Protein AF-A0A3D4XSV7-F1 (afdb_monomer)

pLDDT: mean 83.85, std 13.24, range [45.22, 98.5]

Mean predicted aligned error: 8.42 Å

Nearest PDB structures (foldseek):
  1af0-assembly1_A  TM=5.761E-01  e=1.397E-03  Serratia marcescens
  1smp-assembly1_A  TM=5.590E-01  e=1.208E-03  Serratia marcescens
  1om8-assembly1_A  TM=5.170E-01  e=1.397E-03  Pseudomonas sp. 'TAC II 18'
  2ml1-assembly1_A  TM=6.599E-01  e=3.572E-02  Azotobacter vinelandii
  1o0t-assembly1_A  TM=5.065E-01  e=4.049E-03  Pseudomonas sp. 'TAC II 18'

Secondary structure (DSSP, 8-state):
-EE-S--EEEEEE--SS--EEEE--SS--EEEEES-SEEEETTPPTTEEEEEESSSEEEEEE-SS-EEEEESS-SEEEEEE-SS-EEEEE-S--SEEEEEE-S---EEE-TT--S-EEEEE--SS--EEEEE--SS-EEEE---TT-EEEEEEE-STT-EEEEE--TT--PEEEEEE-SS--EEEEEESS-EEE--SS--EEEEEES--EEEE-TTSSSS--SS--EEES-----SSS---EEEES--EE--B-SPPBTTB-EEETTEEE--TT--SHHHHHHHHHHHSTT-TTEEEEEEETTEEEEEE--SSSS--TT-EEEEETT--GGGEEEETTEEEE--

Foldseek 3Di:
DDDDDAADAEEDEPDDDEAEADEDALEAHEYEYEQHAEEEDARHAAEHEYEYYYAAEHEYEHHAHAYEYEYAEYQAYEYEYNYQEYEYHYAQYQYEYHYEYEAHYAEYHAQNYQHEYEAEYAHPDAYEYEYAHHQEEYEYHNDAQRYEYEYHHVADAEHEYYYDYDLVRAHEYEYEHEAHEYEYANAHHQYEYEAYAWQYEYEPHHFAYEYEYELQRQFFDALPTAHEYEDQDDDADPTGHKYFYPAADAAAACDPADFQAWGGDRQETDHDPVQDGPRRSLSNSLQRRAQDANHWHWYDDPQKIKIKGDRSDRGTGRRIHIYIYHRADRVQWHGPPRIITGHD

Structure (mmCIF, N/CA/C/O backbone):
data_AF-A0A3D4XSV7-F1
#
_entry.id   AF-A0A3D4XSV7-F1
#
loop_
_atom_site.group_PDB
_atom_site.id
_atom_site.type_symbol
_atom_site.label_atom_id
_atom_site.label_alt_id
_atom_site.label_comp_id
_atom_site.label_asym_id
_atom_site.label_entity_id
_atom_site.label_seq_id
_atom_site.pdbx_PDB_ins_code
_atom_site.Cartn_x
_atom_site.Cartn_y
_atom_site.Cartn_z
_atom_site.occupancy
_atom_site.B_iso_or_equiv
_atom_site.auth_seq_id
_atom_site.auth_comp_id
_atom_site.auth_asym_id
_atom_site.auth_atom_id
_atom_site.pdbx_PDB_model_num
ATOM 1 N N . THR A 1 1 ? -16.665 -3.627 43.118 1.00 53.06 1 THR A N 1
ATOM 2 C CA . THR A 1 1 ? -17.809 -3.765 42.193 1.00 53.06 1 THR A CA 1
ATOM 3 C C . THR A 1 1 ? -18.788 -2.636 42.407 1.00 53.06 1 THR A C 1
ATOM 5 O O . THR A 1 1 ? -19.397 -2.573 43.468 1.00 53.06 1 THR A O 1
ATOM 8 N N . PHE A 1 2 ? -18.934 -1.750 41.425 1.00 57.97 2 PHE A N 1
ATOM 9 C CA . PHE A 1 2 ? -19.938 -0.681 41.444 1.00 57.97 2 PHE A CA 1
ATOM 10 C C . PHE A 1 2 ? -21.128 -1.071 40.552 1.00 57.97 2 PHE A C 1
ATOM 12 O O . PHE A 1 2 ? -20.923 -1.560 39.442 1.00 57.97 2 PHE A O 1
ATOM 19 N N . ILE A 1 3 ? -22.358 -0.867 41.036 1.00 54.00 3 ILE A N 1
ATOM 20 C CA . ILE A 1 3 ? -23.594 -0.922 40.238 1.00 54.00 3 ILE A CA 1
ATOM 21 C C . ILE A 1 3 ? -24.115 0.510 40.197 1.00 54.00 3 ILE A C 1
ATOM 23 O O . ILE A 1 3 ? -24.455 1.069 41.239 1.00 54.00 3 ILE A O 1
ATOM 27 N N . THR A 1 4 ? -24.117 1.134 39.026 1.00 54.41 4 THR A N 1
ATOM 28 C CA . THR A 1 4 ? -24.517 2.538 38.887 1.00 54.41 4 THR A CA 1
ATOM 29 C C . THR A 1 4 ? -25.950 2.628 38.370 1.00 54.41 4 THR A C 1
ATOM 31 O O . THR A 1 4 ? -26.447 1.710 37.729 1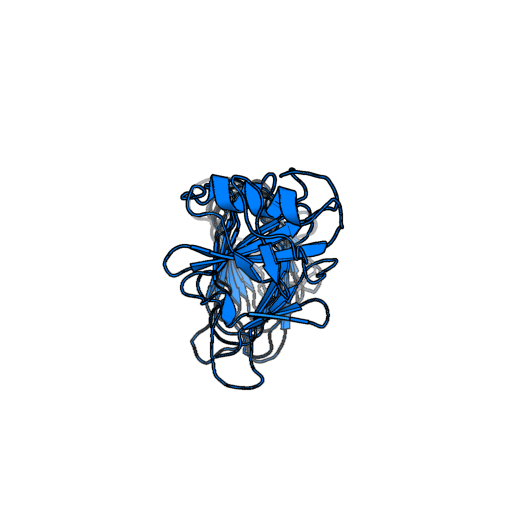.00 54.41 4 THR A O 1
ATOM 34 N N . THR A 1 5 ? -26.651 3.716 38.680 1.00 53.62 5 THR A N 1
ATOM 35 C CA . THR A 1 5 ? -27.916 4.095 38.031 1.00 53.62 5 THR A CA 1
ATOM 36 C C . THR A 1 5 ? -27.585 5.262 37.099 1.00 53.62 5 THR A C 1
ATOM 38 O O . THR A 1 5 ? -26.783 6.098 37.496 1.00 53.62 5 THR A O 1
ATOM 41 N N . ALA A 1 6 ? -28.079 5.241 35.853 1.00 58.25 6 ALA A N 1
ATOM 42 C CA . ALA A 1 6 ? -27.847 6.212 34.764 1.00 58.25 6 ALA A CA 1
ATOM 43 C C . ALA A 1 6 ? -26.643 7.178 34.928 1.00 58.25 6 ALA A C 1
ATOM 45 O O . ALA A 1 6 ? -26.711 8.177 35.643 1.00 58.25 6 ALA A O 1
ATOM 46 N N . LEU A 1 7 ? -25.547 6.919 34.211 1.00 61.62 7 LEU A N 1
ATOM 47 C CA . LEU A 1 7 ? -24.332 7.732 34.253 1.00 61.62 7 LEU A CA 1
ATOM 48 C C . LEU A 1 7 ? -24.423 8.869 33.230 1.00 61.62 7 LEU A C 1
ATOM 50 O O . LEU A 1 7 ? -24.018 8.706 32.084 1.00 61.62 7 LEU A O 1
ATOM 54 N N . ALA A 1 8 ? -24.949 10.024 33.628 1.00 67.69 8 ALA A N 1
ATOM 55 C CA . ALA A 1 8 ? -24.836 11.247 32.835 1.00 67.69 8 ALA A CA 1
ATOM 56 C C . ALA A 1 8 ? -23.630 12.067 33.322 1.00 67.69 8 ALA A C 1
ATOM 58 O O . ALA A 1 8 ? -23.686 12.684 34.383 1.00 67.69 8 ALA A O 1
ATOM 59 N N . SER A 1 9 ? -22.540 12.065 32.551 1.00 70.12 9 SER A N 1
ATOM 60 C CA . SER A 1 9 ? -21.297 12.810 32.819 1.00 70.12 9 SER A CA 1
ATOM 61 C C . SER A 1 9 ? -20.609 12.441 34.140 1.00 70.12 9 SER A C 1
ATOM 63 O O . SER A 1 9 ? -20.143 13.310 34.876 1.00 70.12 9 SER A O 1
ATOM 65 N N . VAL A 1 10 ? -20.549 11.146 34.456 1.00 79.00 10 VAL A N 1
ATOM 66 C CA . VAL A 1 10 ? -19.953 10.650 35.708 1.00 79.00 10 VAL A CA 1
ATOM 67 C C . VAL A 1 10 ? -18.511 10.206 35.491 1.00 79.00 10 VAL A C 1
ATOM 69 O O . VAL A 1 10 ? -18.223 9.510 34.522 1.00 79.00 10 VAL A O 1
ATOM 72 N N . THR A 1 11 ? -17.630 10.536 36.437 1.00 84.38 11 THR A N 1
ATOM 73 C CA . THR A 1 11 ? -16.278 9.971 36.523 1.00 84.38 11 THR A CA 1
ATOM 74 C C . THR A 1 11 ? -16.223 8.908 37.617 1.00 84.38 11 THR A C 1
ATOM 76 O O . THR A 1 11 ? -16.587 9.180 38.760 1.00 84.38 11 THR A O 1
ATOM 79 N N . VAL A 1 12 ? -15.742 7.713 37.282 1.00 86.56 12 VAL A N 1
ATOM 80 C CA . VAL A 1 12 ? -15.430 6.636 38.231 1.00 86.56 12 VAL A CA 1
ATOM 81 C C . VAL A 1 12 ? -13.920 6.448 38.242 1.00 86.56 12 VAL A C 1
ATOM 83 O O . VAL A 1 12 ? -13.330 6.237 37.187 1.00 86.56 12 VAL A O 1
ATOM 86 N N . ASN A 1 13 ? -13.306 6.532 39.420 1.00 88.00 13 ASN A N 1
ATOM 87 C CA . ASN A 1 13 ? -11.878 6.298 39.612 1.00 88.00 13 ASN A CA 1
ATOM 88 C C . ASN A 1 13 ? -11.693 5.011 40.429 1.00 88.00 13 ASN A C 1
ATOM 90 O O . ASN A 1 13 ? -12.212 4.947 41.546 1.00 88.00 13 ASN A O 1
ATOM 94 N N . GLY A 1 14 ? -11.026 4.000 39.863 1.00 86.38 14 GLY A N 1
ATOM 95 C CA . GLY A 1 14 ? -10.711 2.748 40.565 1.00 86.38 14 GLY A CA 1
ATOM 96 C C . GLY A 1 14 ? -9.565 2.909 41.567 1.00 86.38 14 GLY A C 1
ATOM 97 O O . GLY A 1 14 ? -9.617 2.399 42.684 1.00 86.38 14 GLY A O 1
ATOM 98 N N . GLY A 1 15 ? -8.602 3.777 41.253 1.00 87.06 15 GLY A N 1
ATOM 99 C CA . GLY A 1 15 ? -7.465 4.057 42.115 1.00 87.06 15 GLY A CA 1
ATOM 100 C C . GLY A 1 15 ? -6.382 2.995 41.961 1.00 87.06 15 GLY A C 1
ATOM 101 O O . GLY A 1 15 ? -5.809 2.850 40.888 1.00 87.06 15 GLY A O 1
ATOM 102 N N . THR A 1 16 ? -6.021 2.320 43.053 1.00 85.12 16 THR A N 1
ATOM 103 C CA . THR A 1 16 ? -5.020 1.246 43.031 1.00 85.12 16 THR A CA 1
ATOM 104 C C . THR A 1 16 ? -5.678 -0.108 43.246 1.00 85.12 16 THR A C 1
ATOM 106 O O . THR A 1 16 ? -6.576 -0.250 44.074 1.00 85.12 16 THR A O 1
ATOM 109 N N . GLY A 1 17 ? -5.141 -1.138 42.594 1.00 85.31 17 GLY A N 1
ATOM 110 C CA . GLY A 1 17 ? -5.609 -2.509 42.758 1.00 85.31 17 GLY A CA 1
ATOM 111 C C . GLY A 1 17 ? -6.254 -3.028 41.484 1.00 85.31 17 GLY A C 1
ATOM 112 O O . GLY A 1 17 ? -5.734 -2.803 40.401 1.00 85.31 17 GLY A O 1
ATOM 113 N N . THR A 1 18 ? -7.313 -3.818 41.633 1.00 87.19 18 THR A N 1
ATOM 114 C CA . THR A 1 18 ? -8.087 -4.340 40.506 1.00 87.19 18 THR A CA 1
ATOM 115 C C . THR A 1 18 ? -9.541 -3.963 40.707 1.00 87.19 18 THR A C 1
ATOM 117 O O . THR A 1 18 ? -10.206 -4.442 41.630 1.00 87.19 18 THR A O 1
ATOM 120 N N . ASP A 1 19 ? -10.033 -3.134 39.808 1.00 89.75 19 ASP A N 1
ATOM 121 C CA . ASP A 1 19 ? -11.337 -2.520 39.818 1.00 89.75 19 ASP A CA 1
ATOM 122 C C . ASP A 1 19 ? -12.208 -3.081 38.700 1.00 89.75 19 ASP A C 1
ATOM 124 O O . ASP A 1 19 ? -11.803 -3.324 37.561 1.00 89.75 19 ASP A O 1
ATOM 128 N N . THR A 1 20 ? -13.464 -3.343 39.051 1.00 87.19 20 THR A N 1
ATOM 129 C CA . THR A 1 20 ? -14.420 -3.980 38.148 1.00 87.19 20 THR A CA 1
ATOM 130 C C . THR A 1 20 ? -15.783 -3.311 38.221 1.00 87.19 20 THR A C 1
ATOM 132 O O . THR A 1 20 ? -16.377 -3.153 39.298 1.00 87.19 20 THR A O 1
ATOM 135 N N . ILE A 1 21 ? -16.311 -2.989 37.042 1.00 84.31 21 ILE A N 1
ATOM 136 C CA . ILE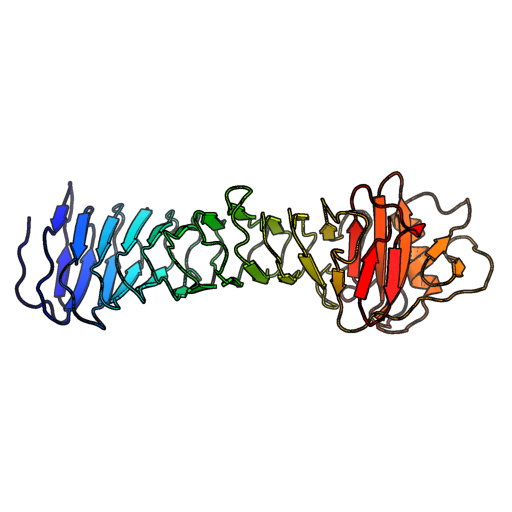 A 1 21 ? -17.666 -2.497 36.802 1.00 84.31 21 ILE A CA 1
ATOM 137 C C . ILE A 1 21 ? -18.424 -3.589 36.050 1.00 84.31 21 ILE A C 1
ATOM 139 O O . ILE A 1 21 ? -18.148 -3.870 34.887 1.00 84.31 21 ILE A O 1
ATOM 143 N N . ALA A 1 22 ? -19.366 -4.232 36.738 1.00 73.56 22 ALA A N 1
ATOM 144 C CA . ALA A 1 22 ? -19.998 -5.466 36.266 1.00 73.56 22 ALA A CA 1
ATOM 145 C C . ALA A 1 22 ? -21.223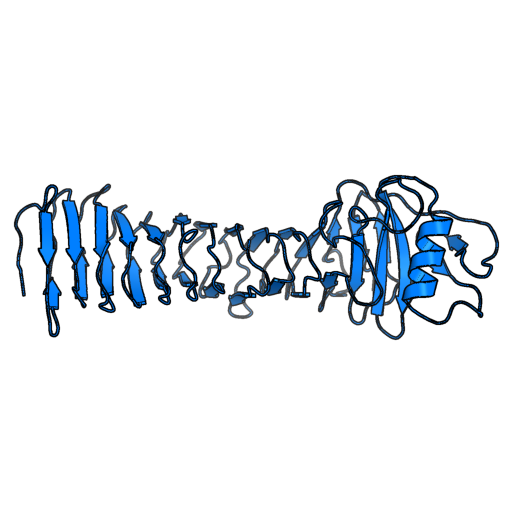 -5.249 35.359 1.00 73.56 22 ALA A C 1
ATOM 147 O O . ALA A 1 22 ? -21.599 -6.162 34.631 1.00 73.56 22 ALA A O 1
ATOM 148 N N . ALA A 1 23 ? -21.854 -4.073 35.396 1.00 66.31 23 ALA A N 1
ATOM 149 C CA . ALA A 1 23 ? -22.944 -3.727 34.488 1.00 66.31 23 ALA A CA 1
ATOM 150 C C . ALA A 1 23 ? -23.152 -2.211 34.438 1.00 66.31 23 ALA A C 1
ATOM 152 O O . ALA A 1 23 ? -23.361 -1.572 35.472 1.00 66.31 23 ALA A O 1
ATOM 153 N N . VAL A 1 24 ? -23.151 -1.650 33.232 1.00 63.81 24 VAL A N 1
ATOM 154 C CA . VAL A 1 24 ? -23.682 -0.309 32.970 1.00 63.81 24 VAL A CA 1
ATOM 155 C C . VAL A 1 24 ? -25.176 -0.438 32.618 1.00 63.81 24 VAL A C 1
ATOM 157 O O . VAL A 1 24 ? -25.509 -1.331 31.840 1.00 63.81 24 VAL A O 1
ATOM 160 N N . PRO A 1 25 ? -26.086 0.395 33.166 1.00 63.66 25 PRO A N 1
ATOM 161 C CA . PRO A 1 25 ? -27.534 0.276 32.955 1.00 63.66 25 PRO A CA 1
ATOM 162 C C . PRO A 1 25 ? -28.011 0.423 31.507 1.00 63.66 25 PRO A C 1
ATOM 164 O O . PRO A 1 25 ? -27.356 1.068 30.693 1.00 63.66 25 PRO A O 1
ATOM 167 N N . GLY A 1 26 ? -29.244 -0.057 31.286 1.00 62.72 26 GLY A N 1
ATOM 168 C CA . GLY A 1 26 ? -30.111 0.046 30.096 1.00 62.72 26 GLY A CA 1
ATOM 169 C C . GLY A 1 26 ? -30.404 1.442 29.527 1.00 62.72 26 GLY A C 1
ATOM 170 O O . GLY A 1 26 ? -31.388 1.612 28.811 1.00 62.72 26 GLY A O 1
ATOM 171 N N . THR A 1 27 ? -29.654 2.465 29.923 1.00 69.12 27 THR A N 1
ATOM 172 C CA . THR A 1 27 ? -29.903 3.874 29.604 1.00 69.12 27 THR A CA 1
ATOM 173 C C . THR A 1 27 ? -28.811 4.424 28.695 1.00 69.12 27 THR A C 1
ATOM 175 O O . THR A 1 27 ? -27.776 3.795 28.488 1.00 69.12 27 THR A O 1
ATOM 178 N N . LEU A 1 28 ? -29.028 5.617 28.140 1.00 71.44 28 LEU A N 1
ATOM 179 C CA . LEU A 1 28 ? -27.954 6.363 27.494 1.00 71.44 28 LEU A CA 1
ATOM 180 C C . LEU A 1 28 ? -26.957 6.810 28.570 1.00 71.44 28 LEU A C 1
ATOM 182 O O . LEU A 1 28 ? -27.368 7.427 29.554 1.00 71.44 28 LEU A O 1
ATOM 186 N N . ASN A 1 29 ? -25.678 6.482 28.404 1.00 76.38 29 ASN A N 1
ATOM 187 C CA . ASN A 1 29 ? -24.638 6.822 29.375 1.00 76.38 29 ASN A CA 1
ATOM 188 C C . ASN A 1 29 ? -23.527 7.651 28.729 1.00 76.38 29 ASN A C 1
ATOM 190 O O . ASN A 1 29 ? -23.117 7.370 27.609 1.00 76.38 29 ASN A O 1
ATOM 194 N N . THR A 1 30 ? -23.004 8.612 29.483 1.00 84.56 30 THR A N 1
ATOM 195 C CA . THR A 1 30 ? -21.761 9.334 29.204 1.00 84.56 30 THR A CA 1
ATOM 196 C C . THR A 1 30 ? -20.897 9.227 30.455 1.00 84.56 30 THR A C 1
ATOM 198 O O . THR A 1 30 ? -21.201 9.866 31.464 1.00 84.56 30 THR A O 1
ATOM 201 N N . ALA A 1 31 ? -19.853 8.401 30.431 1.00 85.44 31 ALA A N 1
ATOM 202 C CA . ALA A 1 31 ? -19.041 8.121 31.616 1.00 85.44 31 ALA A CA 1
ATOM 203 C C . ALA A 1 31 ? -17.542 8.161 31.320 1.00 85.44 31 ALA A C 1
ATOM 205 O O . ALA A 1 31 ? -17.111 7.766 30.241 1.00 85.44 31 ALA A O 1
ATOM 206 N N . THR A 1 32 ? -16.757 8.584 32.307 1.00 88.25 32 THR A N 1
ATOM 207 C CA . THR A 1 32 ? -15.295 8.511 32.306 1.00 88.25 32 THR A CA 1
ATOM 208 C C . THR A 1 32 ? -14.843 7.497 33.352 1.00 88.25 32 THR A C 1
ATOM 210 O O . THR A 1 32 ? -15.193 7.616 34.523 1.00 88.25 32 THR A O 1
ATOM 213 N N . PHE A 1 33 ? -14.049 6.515 32.947 1.00 87.69 33 PHE A N 1
ATOM 214 C CA . PHE A 1 33 ? -13.434 5.515 33.809 1.00 87.69 33 PHE A CA 1
ATOM 215 C C . PHE A 1 33 ? -11.935 5.804 33.896 1.00 87.69 33 PHE A C 1
ATOM 217 O O . PHE A 1 33 ? -11.232 5.790 32.886 1.00 87.69 33 PHE A O 1
ATOM 224 N N . GLN A 1 34 ? -11.460 6.131 35.091 1.00 89.81 34 GLN A N 1
ATOM 225 C CA . GLN A 1 34 ? -10.055 6.366 35.396 1.00 89.81 34 GLN A CA 1
ATOM 226 C C . GLN A 1 34 ? -9.512 5.181 36.182 1.00 89.81 34 GLN A C 1
ATOM 228 O O . GLN A 1 34 ? -10.074 4.859 37.225 1.00 89.81 34 GLN A O 1
ATOM 233 N N . ASP A 1 35 ? -8.446 4.556 35.683 1.00 87.69 35 ASP A N 1
ATOM 234 C CA . ASP A 1 35 ? -7.781 3.433 36.354 1.00 87.69 35 ASP A CA 1
ATOM 235 C C . ASP A 1 35 ? -8.766 2.318 36.755 1.00 87.69 35 ASP A C 1
ATOM 237 O O . ASP A 1 35 ? -8.937 2.008 37.925 1.00 87.69 35 ASP A O 1
ATOM 241 N N . VAL A 1 36 ? -9.498 1.783 35.767 1.00 86.50 36 VAL A N 1
ATOM 242 C CA . VAL A 1 36 ? -10.434 0.658 35.941 1.00 86.50 36 VAL A CA 1
ATOM 243 C C . VAL A 1 36 ? -10.054 -0.470 34.987 1.00 86.50 36 VAL A C 1
ATOM 245 O O . VAL A 1 36 ? -10.021 -0.267 33.773 1.00 86.50 36 VAL A O 1
ATOM 248 N N . GLU A 1 37 ? -9.817 -1.672 35.506 1.00 90.38 37 GLU A N 1
ATOM 249 C CA . GLU A 1 37 ? -9.287 -2.793 34.723 1.00 90.38 37 GLU A CA 1
ATOM 250 C C . GLU A 1 37 ? -10.364 -3.526 33.928 1.00 90.38 37 GLU A C 1
ATOM 252 O O . GLU A 1 37 ? -10.090 -4.042 32.848 1.00 90.38 37 GLU A O 1
ATOM 257 N N . THR A 1 38 ? -11.588 -3.631 34.451 1.00 87.25 38 THR A N 1
ATOM 258 C CA . THR A 1 38 ? -12.666 -4.388 33.793 1.00 87.25 38 THR A CA 1
ATOM 259 C C . THR A 1 38 ? -13.994 -3.639 33.813 1.00 87.25 38 THR A C 1
ATOM 261 O O . THR A 1 38 ? -14.520 -3.301 34.872 1.00 87.25 38 THR A O 1
ATOM 264 N N . ILE A 1 39 ? -14.581 -3.430 32.633 1.00 85.06 39 ILE A N 1
ATOM 265 C CA . ILE A 1 39 ? -15.849 -2.723 32.433 1.00 85.06 39 ILE A CA 1
ATOM 266 C C . ILE A 1 39 ? -16.782 -3.584 31.578 1.00 85.06 39 ILE A C 1
ATOM 268 O O . ILE A 1 39 ? -16.445 -3.982 30.467 1.00 85.06 39 ILE A O 1
ATOM 272 N N . THR A 1 40 ? -17.992 -3.837 32.065 1.00 83.88 40 THR A N 1
ATOM 273 C CA . THR A 1 40 ? -19.059 -4.497 31.302 1.00 83.88 40 THR A CA 1
ATOM 274 C C . THR A 1 40 ? -20.192 -3.507 31.043 1.00 83.88 40 THR A C 1
ATOM 276 O O . THR A 1 40 ? -21.018 -3.229 31.910 1.00 83.88 40 THR A O 1
ATOM 279 N N . ALA A 1 41 ? -20.238 -2.973 29.827 1.00 75.94 41 ALA A N 1
ATOM 280 C CA . ALA A 1 41 ? -21.217 -2.012 29.328 1.00 75.94 41 ALA A CA 1
ATOM 281 C C . ALA A 1 41 ? -22.285 -2.665 28.421 1.00 75.94 41 ALA A C 1
ATOM 283 O O . ALA A 1 41 ? -22.750 -2.084 27.438 1.00 75.94 41 ALA A O 1
ATOM 284 N N . SER A 1 42 ? -22.673 -3.905 28.733 1.00 67.19 42 SER A N 1
ATOM 285 C CA . SER A 1 42 ? -23.523 -4.746 27.879 1.00 67.19 42 SER A CA 1
ATOM 286 C C . SER A 1 42 ? -24.967 -4.252 27.692 1.00 67.19 42 SER A C 1
ATOM 288 O O . SER A 1 42 ? -25.615 -4.697 26.747 1.00 67.19 42 SER A O 1
ATOM 290 N N . ALA A 1 43 ? -25.468 -3.326 28.523 1.00 61.75 43 ALA A N 1
ATOM 291 C CA . ALA A 1 43 ? -26.847 -2.825 28.441 1.00 61.75 43 ALA A CA 1
ATOM 292 C C . ALA A 1 43 ? -27.002 -1.400 27.863 1.00 61.75 43 ALA A C 1
ATOM 294 O O . ALA A 1 43 ? -28.112 -0.883 27.863 1.00 61.75 43 ALA A O 1
ATOM 295 N N . GLY A 1 44 ? -25.950 -0.743 27.361 1.00 64.50 44 GLY A N 1
ATOM 296 C CA . GLY A 1 44 ? -26.079 0.632 26.853 1.00 64.50 44 GLY A CA 1
ATOM 297 C C . GLY A 1 44 ? -27.069 0.787 25.684 1.00 64.50 44 GLY A C 1
ATOM 298 O O . GLY A 1 44 ? -27.284 -0.131 24.889 1.00 64.50 44 GLY A O 1
ATOM 299 N N . LEU A 1 45 ? -27.677 1.973 25.566 1.00 73.31 45 LEU A N 1
ATOM 300 C CA . LEU A 1 45 ? -28.452 2.373 24.382 1.00 73.31 45 LEU A CA 1
ATOM 301 C C . LEU A 1 45 ? -27.539 2.956 23.296 1.00 73.31 45 LEU A C 1
ATOM 303 O O . LEU A 1 45 ? -26.423 3.406 23.584 1.00 73.31 45 LEU A O 1
ATOM 307 N N . THR A 1 46 ? -28.056 3.014 22.065 1.00 78.88 46 THR A N 1
ATOM 308 C CA . THR A 1 46 ? -27.418 3.715 20.946 1.00 78.88 46 THR A CA 1
ATOM 309 C C . THR A 1 46 ? -26.996 5.131 21.348 1.00 78.88 46 THR A C 1
ATOM 311 O O . THR A 1 46 ? -27.827 5.912 21.809 1.00 78.88 46 THR A O 1
ATOM 314 N N . GLY A 1 47 ? -25.717 5.458 21.149 1.00 77.56 47 GLY A N 1
ATOM 315 C CA . GLY A 1 47 ? -25.130 6.765 21.457 1.00 77.56 47 GLY A CA 1
ATOM 316 C C . GLY A 1 47 ? -24.435 6.860 22.816 1.00 77.56 47 GLY A C 1
ATOM 317 O O . GLY A 1 47 ? -23.973 7.944 23.164 1.00 77.56 47 GLY A O 1
ATOM 318 N N . SER A 1 48 ? -24.351 5.769 23.590 1.00 82.44 48 SER A N 1
ATOM 319 C CA . SER A 1 48 ? -23.598 5.793 24.854 1.00 82.44 48 SER A CA 1
ATOM 320 C C . SER A 1 48 ? -22.109 6.032 24.587 1.00 82.44 48 SER A C 1
ATOM 322 O O . SER A 1 48 ? -21.555 5.478 23.637 1.00 82.44 48 SER A O 1
ATOM 324 N N . VAL A 1 49 ? -21.470 6.847 25.426 1.00 84.75 49 VAL A N 1
ATOM 325 C CA . VAL A 1 49 ? -20.063 7.246 25.318 1.00 8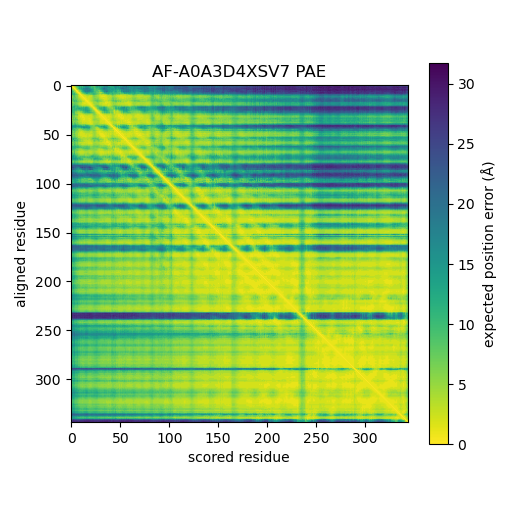4.75 49 VAL A CA 1
ATOM 326 C C . VAL A 1 49 ? -19.315 6.858 26.591 1.00 84.75 49 VAL A C 1
ATOM 328 O O . VAL A 1 49 ? -19.662 7.296 27.690 1.00 84.75 49 VAL A O 1
ATOM 331 N N . TYR A 1 50 ? -18.253 6.074 26.441 1.00 85.44 50 TYR A N 1
ATOM 332 C CA . TYR A 1 50 ? -17.363 5.687 27.533 1.00 85.44 50 TYR A CA 1
ATOM 333 C C . TYR A 1 50 ? -15.956 6.198 27.261 1.00 85.44 50 TYR A C 1
ATOM 335 O O . TYR A 1 50 ? -15.357 5.849 26.249 1.00 85.44 50 TYR A O 1
ATOM 343 N N . THR A 1 51 ? -15.419 6.995 28.174 1.00 86.31 51 THR A N 1
ATOM 344 C CA . THR A 1 51 ? -14.055 7.516 28.108 1.00 86.31 51 THR A CA 1
ATOM 345 C C . THR A 1 51 ? -13.178 6.748 29.088 1.00 86.31 51 THR A C 1
ATOM 347 O O . THR A 1 51 ? -13.533 6.633 30.254 1.00 86.31 51 THR A O 1
ATOM 350 N N . LEU A 1 52 ? -12.035 6.234 28.649 1.00 85.94 52 LEU A N 1
ATOM 351 C CA . LEU A 1 52 ? -11.047 5.544 29.475 1.00 85.94 52 LEU A CA 1
ATOM 352 C C . LEU A 1 52 ? -9.842 6.461 29.686 1.00 85.94 52 LEU A C 1
ATOM 354 O O . LEU A 1 52 ? -9.370 7.105 28.750 1.00 85.94 52 LEU A O 1
ATOM 358 N N . THR A 1 53 ? -9.351 6.538 30.916 1.00 85.81 53 THR A N 1
ATOM 359 C CA . THR A 1 53 ? -8.196 7.354 31.310 1.00 85.81 53 THR A CA 1
ATOM 360 C C . THR A 1 53 ? -7.380 6.624 32.377 1.00 85.81 53 THR A C 1
ATOM 362 O O . THR A 1 53 ? -7.864 5.674 32.990 1.00 85.81 53 THR A O 1
ATOM 365 N N . GLY A 1 54 ? -6.166 7.098 32.639 1.00 84.50 54 GLY A N 1
ATOM 366 C CA . GLY A 1 54 ? -5.289 6.538 33.671 1.00 84.50 54 GLY A CA 1
ATOM 367 C C . GLY A 1 54 ? -4.226 5.617 33.085 1.00 84.50 54 GLY A C 1
ATOM 368 O O . GLY A 1 54 ? -4.098 5.522 31.872 1.00 84.50 54 GLY A O 1
ATOM 369 N N . ALA A 1 55 ? -3.435 4.979 33.939 1.00 82.56 55 ALA A N 1
ATOM 370 C CA . ALA A 1 55 ? -2.323 4.113 33.543 1.00 82.56 55 ALA A CA 1
ATOM 371 C C . ALA A 1 55 ? -2.711 2.627 33.478 1.00 82.56 55 ALA A C 1
ATOM 373 O O . ALA A 1 55 ? -1.942 1.809 32.978 1.00 82.56 55 ALA A O 1
ATOM 374 N N . SER A 1 56 ? -3.885 2.263 33.984 1.00 83.62 56 SER A N 1
ATOM 375 C CA . SER A 1 56 ? -4.299 0.863 34.102 1.00 83.62 56 SER A CA 1
ATOM 376 C C . SER A 1 56 ? -4.632 0.232 32.748 1.00 83.62 56 SER A C 1
ATOM 378 O O . SER A 1 56 ? -5.094 0.913 31.829 1.00 83.62 56 SER A O 1
ATOM 380 N N . ALA A 1 57 ? -4.395 -1.074 32.605 1.00 81.69 57 ALA A N 1
ATOM 381 C CA . ALA A 1 57 ? -4.830 -1.834 31.436 1.00 81.69 57 ALA A CA 1
ATOM 382 C C . ALA A 1 57 ? -6.327 -2.134 31.564 1.00 81.69 57 ALA A C 1
ATOM 384 O O . ALA A 1 57 ? -6.746 -2.775 32.525 1.00 81.69 57 ALA A O 1
ATOM 385 N N . THR A 1 58 ? -7.132 -1.683 30.606 1.00 83.06 58 THR A N 1
ATOM 386 C CA . THR A 1 58 ? -8.592 -1.733 30.698 1.00 83.06 58 THR A CA 1
ATOM 387 C C . THR A 1 58 ? -9.176 -2.681 29.661 1.00 83.06 58 THR A C 1
ATOM 389 O O . THR A 1 58 ? -8.961 -2.529 28.462 1.00 83.06 58 THR A O 1
ATOM 392 N N . THR A 1 59 ? -9.992 -3.631 30.105 1.00 84.81 59 THR A N 1
ATOM 393 C CA . THR A 1 59 ? -10.880 -4.412 29.242 1.00 84.81 59 THR A CA 1
ATOM 394 C C . THR A 1 59 ? -12.292 -3.855 29.343 1.00 84.81 59 THR A C 1
ATOM 396 O O . THR A 1 59 ? -12.858 -3.795 30.435 1.00 84.81 59 THR A O 1
ATOM 399 N N . ILE A 1 60 ? -12.885 -3.477 28.213 1.00 83.38 60 ILE A N 1
ATOM 400 C CA . ILE A 1 60 ? -14.280 -3.048 28.125 1.00 83.38 60 ILE A CA 1
ATOM 401 C C . ILE A 1 60 ? -15.060 -3.959 27.180 1.00 83.38 60 ILE A C 1
ATOM 403 O O . ILE A 1 60 ? -14.727 -4.112 26.007 1.00 83.38 60 ILE A O 1
ATOM 407 N N . SER A 1 61 ? -16.133 -4.555 27.689 1.00 82.25 61 SER A N 1
ATOM 408 C CA . SER A 1 61 ? -17.136 -5.225 26.870 1.00 82.25 61 SER A CA 1
ATOM 409 C C . SER A 1 61 ? -18.304 -4.276 26.639 1.00 82.25 61 SER A C 1
ATOM 411 O O . SER A 1 61 ? -18.874 -3.773 27.605 1.00 82.25 61 SER A O 1
ATOM 413 N N . VAL A 1 62 ? -18.673 -4.023 25.386 1.00 77.00 62 VAL A N 1
ATOM 414 C CA . VAL A 1 62 ? -19.836 -3.190 25.039 1.00 77.00 62 VAL A CA 1
ATOM 415 C C . VAL A 1 62 ? -20.966 -4.048 24.470 1.00 77.00 62 VAL A C 1
ATOM 417 O O . VAL A 1 62 ? -20.723 -5.084 23.851 1.00 77.00 62 VAL A O 1
ATOM 420 N N . GLY A 1 63 ? -22.208 -3.622 24.728 1.00 70.88 63 GLY A N 1
ATOM 421 C CA . GLY A 1 63 ? -23.443 -4.273 24.260 1.00 70.88 63 GLY A CA 1
ATOM 422 C C . GLY A 1 63 ? -23.611 -4.326 22.735 1.00 70.88 63 GLY A C 1
ATOM 423 O O . GLY A 1 63 ? -22.672 -4.061 22.000 1.00 70.88 63 GLY A O 1
ATOM 424 N N . THR A 1 64 ? -24.814 -4.673 22.261 1.00 67.75 64 THR A N 1
ATOM 425 C CA . THR A 1 64 ? -25.132 -4.915 20.832 1.00 67.75 64 THR A CA 1
ATOM 426 C C . THR A 1 64 ? -25.596 -3.675 20.054 1.00 67.75 64 THR A C 1
ATOM 428 O O . THR A 1 64 ? -25.736 -3.721 18.833 1.00 67.75 64 THR A O 1
ATOM 431 N N . THR A 1 65 ? -25.825 -2.555 20.736 1.00 71.25 65 THR A N 1
ATOM 432 C CA . THR A 1 65 ? -26.213 -1.265 20.143 1.00 71.25 65 THR A CA 1
ATOM 433 C C . THR A 1 65 ? -24.990 -0.380 19.885 1.00 71.25 65 THR A C 1
ATOM 435 O O . THR A 1 65 ? -23.932 -0.5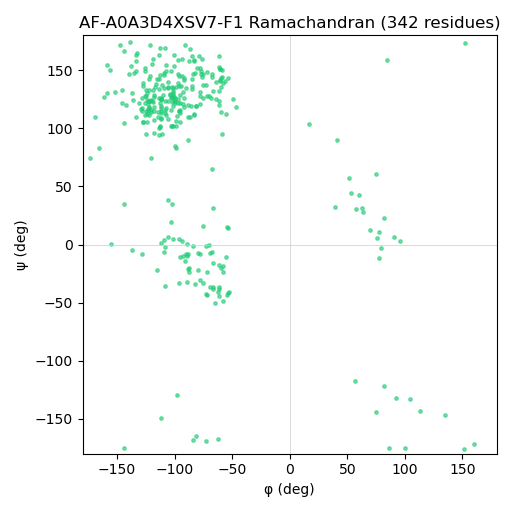69 20.486 1.00 71.25 65 THR A O 1
ATOM 438 N N . ALA A 1 66 ? -25.127 0.610 18.997 1.00 74.12 66 ALA A N 1
ATOM 439 C CA . ALA A 1 66 ? -24.036 1.513 18.634 1.00 74.12 66 ALA A CA 1
ATOM 440 C C . ALA A 1 66 ? -23.525 2.327 19.839 1.00 74.12 66 ALA A C 1
ATOM 442 O O . ALA A 1 66 ? -24.278 3.088 20.447 1.00 74.12 66 ALA A O 1
ATOM 443 N N . GLN A 1 67 ? -22.245 2.192 20.184 1.00 78.12 67 GLN A N 1
ATOM 444 C CA . GLN A 1 67 ? -21.637 2.823 21.363 1.00 78.12 67 GLN A CA 1
ATOM 445 C C . GLN A 1 67 ? -20.240 3.342 21.023 1.00 78.12 67 GLN A C 1
ATOM 447 O O . GLN A 1 67 ? -19.523 2.734 20.231 1.00 78.12 67 GLN A O 1
ATOM 452 N N . THR A 1 68 ? -19.835 4.447 21.639 1.00 80.06 68 THR A N 1
ATOM 453 C CA . THR A 1 68 ? -18.508 5.039 21.447 1.00 80.06 68 THR A CA 1
ATOM 454 C C . THR A 1 68 ? -17.634 4.725 22.650 1.00 80.06 68 THR A C 1
ATOM 456 O O . THR A 1 68 ? -18.010 5.003 23.789 1.00 80.06 68 THR A O 1
ATOM 459 N N . VAL A 1 69 ? -16.444 4.188 22.399 1.00 81.12 69 VAL A N 1
ATOM 460 C CA . VAL A 1 69 ? -15.395 4.037 23.410 1.00 81.12 69 VAL A CA 1
ATOM 461 C C . VAL A 1 69 ? -14.263 4.980 23.023 1.00 81.12 69 VAL A C 1
ATOM 463 O O . VAL A 1 69 ? -13.770 4.930 21.906 1.00 81.12 69 VAL A O 1
ATOM 466 N N . THR A 1 70 ? -13.859 5.864 23.926 1.00 81.06 70 THR A N 1
ATOM 467 C CA . THR A 1 70 ? -12.713 6.759 23.745 1.00 81.06 70 THR A CA 1
ATOM 468 C C . THR A 1 70 ? -11.642 6.380 24.756 1.00 81.06 70 THR A C 1
ATOM 470 O O . THR A 1 70 ? -11.870 6.563 25.942 1.00 81.06 70 THR A O 1
ATOM 473 N N . ASN A 1 71 ? -10.474 5.883 24.352 1.00 77.44 71 ASN A N 1
ATOM 474 C CA . ASN A 1 71 ? -9.354 5.719 25.289 1.00 77.44 71 ASN A CA 1
ATOM 475 C C . ASN A 1 71 ? -8.415 6.916 25.196 1.00 77.44 71 ASN A C 1
ATOM 477 O O . ASN A 1 71 ? -7.781 7.074 24.170 1.00 77.44 71 ASN A O 1
ATOM 481 N N . LEU A 1 72 ? -8.264 7.727 26.239 1.00 77.06 72 LEU A N 1
ATOM 482 C CA . LEU A 1 72 ? -7.352 8.871 26.220 1.00 77.06 72 LEU A CA 1
ATOM 483 C C . LEU A 1 72 ? -5.927 8.531 26.686 1.00 77.06 72 LEU A C 1
ATOM 485 O O . LEU A 1 72 ? -4.988 9.167 26.209 1.00 77.06 72 LEU A O 1
ATOM 489 N N . SER A 1 73 ? -5.753 7.581 27.616 1.00 74.12 73 SER A N 1
ATOM 490 C CA . SER A 1 73 ? -4.437 7.343 28.242 1.00 74.12 73 SER A CA 1
ATOM 491 C C . SER A 1 73 ? -4.153 5.951 28.833 1.00 74.12 73 SER A C 1
ATOM 493 O O . SER A 1 73 ? -3.035 5.753 29.298 1.00 74.12 73 SER A O 1
ATOM 495 N N . SER A 1 74 ? -5.073 4.976 28.771 1.00 68.94 74 SER A N 1
ATOM 496 C CA . SER A 1 74 ? -4.851 3.616 29.313 1.00 68.94 74 SER A CA 1
ATOM 497 C C . SER A 1 74 ? -3.659 2.899 28.657 1.00 68.94 74 SER A C 1
ATOM 499 O O . SER A 1 74 ? -3.454 3.013 27.446 1.00 68.94 74 SER A O 1
ATOM 501 N N . ALA A 1 75 ? -2.897 2.122 29.443 1.00 67.88 75 ALA A N 1
ATOM 502 C CA . ALA A 1 75 ? -1.675 1.441 28.993 1.00 67.88 75 ALA A CA 1
ATOM 503 C C . ALA A 1 75 ? -1.898 0.246 28.054 1.00 67.88 75 ALA A C 1
ATOM 505 O O . ALA A 1 75 ? -0.988 -0.136 27.330 1.00 67.88 75 ALA A O 1
ATOM 506 N N . THR A 1 76 ? -3.066 -0.390 28.065 1.00 72.12 76 THR A N 1
ATOM 507 C CA . THR A 1 76 ? -3.491 -1.406 27.084 1.00 72.12 76 THR A CA 1
ATOM 508 C C . THR A 1 76 ? -5.005 -1.455 27.140 1.00 72.12 76 THR A C 1
ATOM 510 O O . THR A 1 76 ? -5.565 -1.538 28.232 1.00 72.12 76 THR A O 1
ATOM 513 N N . THR A 1 77 ? -5.680 -1.377 25.996 1.00 71.81 77 THR A N 1
ATOM 514 C CA . THR A 1 77 ? -7.146 -1.395 25.962 1.00 71.81 77 THR A CA 1
ATOM 515 C C . THR A 1 77 ? -7.654 -2.539 25.107 1.00 71.81 77 THR A C 1
ATOM 517 O O . THR A 1 77 ? -7.449 -2.575 23.895 1.00 71.81 77 THR A O 1
ATOM 520 N N . THR A 1 78 ? -8.380 -3.450 25.743 1.00 75.69 78 THR A N 1
ATOM 521 C CA . THR A 1 78 ? -9.108 -4.510 25.051 1.00 75.69 78 THR A CA 1
ATOM 522 C C . THR A 1 78 ? -10.568 -4.101 24.941 1.00 75.69 78 THR A C 1
ATOM 524 O O . THR A 1 78 ? -11.224 -3.859 25.954 1.00 75.69 78 THR A O 1
ATOM 527 N N . VAL A 1 79 ? -11.089 -4.023 23.722 1.00 76.62 79 VAL A N 1
ATOM 528 C CA . VAL A 1 79 ? -12.502 -3.745 23.457 1.00 76.62 79 VAL A CA 1
ATOM 529 C C . VAL A 1 79 ? -13.135 -4.999 22.878 1.00 76.62 79 VAL A C 1
ATOM 531 O O . VAL A 1 79 ? -12.807 -5.413 21.768 1.00 76.62 79 VAL A O 1
ATOM 534 N N . THR A 1 80 ? -14.079 -5.583 23.605 1.00 75.31 80 THR A N 1
ATOM 535 C CA . THR A 1 80 ? -14.917 -6.667 23.088 1.00 75.31 80 THR A CA 1
ATOM 536 C C . THR A 1 80 ? -16.273 -6.081 22.731 1.00 75.31 80 THR A C 1
ATOM 538 O O . THR A 1 80 ? -17.091 -5.802 23.612 1.00 75.31 80 THR A O 1
ATOM 541 N N . ALA A 1 81 ? -16.508 -5.853 21.443 1.00 65.62 81 ALA A N 1
ATOM 542 C CA . ALA A 1 81 ? -17.741 -5.257 20.953 1.00 65.62 81 ALA A CA 1
ATOM 543 C C . ALA A 1 81 ? -18.689 -6.330 20.423 1.00 65.62 81 ALA A C 1
ATOM 545 O O . ALA A 1 81 ? -18.337 -7.061 19.509 1.00 65.62 81 ALA A O 1
ATOM 546 N N . ALA A 1 82 ? -19.912 -6.394 20.950 1.00 56.50 82 ALA A N 1
ATOM 547 C CA . ALA A 1 82 ? -20.983 -7.220 20.383 1.00 56.50 82 ALA A CA 1
ATOM 548 C C . ALA A 1 82 ? -21.887 -6.440 19.395 1.00 56.50 82 ALA A C 1
ATOM 550 O O . ALA A 1 82 ? -22.885 -6.986 18.925 1.00 56.50 82 ALA A O 1
ATOM 551 N N . ALA A 1 83 ? -21.584 -5.162 19.121 1.00 54.34 83 ALA A N 1
ATOM 552 C CA . ALA A 1 83 ? -22.450 -4.206 18.420 1.00 54.34 83 ALA A CA 1
ATOM 553 C C . ALA A 1 83 ? -22.143 -3.967 16.941 1.00 54.34 83 ALA A C 1
ATOM 555 O O . ALA A 1 83 ? -21.036 -4.191 16.463 1.00 54.34 83 ALA A O 1
ATOM 556 N N . THR A 1 84 ? -23.149 -3.381 16.279 1.00 50.34 84 THR A N 1
ATOM 557 C CA . THR A 1 84 ? -23.198 -3.002 14.861 1.00 50.34 84 THR A CA 1
ATOM 558 C C . THR A 1 84 ? -22.578 -1.646 14.495 1.00 50.34 84 THR A C 1
ATOM 560 O O . THR A 1 84 ? -22.615 -1.261 13.328 1.00 50.34 84 THR A O 1
ATOM 563 N N . THR A 1 85 ? -22.063 -0.867 15.455 1.00 52.47 85 THR A N 1
ATOM 564 C CA . THR A 1 85 ? -21.332 0.395 15.197 1.00 52.47 85 THR A CA 1
ATOM 565 C C . THR A 1 85 ? -20.591 0.810 16.475 1.00 52.47 85 THR A C 1
ATOM 567 O O . THR A 1 85 ? -21.101 1.602 17.271 1.00 52.47 85 THR A O 1
ATOM 570 N N . THR A 1 86 ? -19.407 0.252 16.734 1.00 56.75 86 THR A N 1
ATOM 571 C CA . THR A 1 86 ? -18.534 0.767 17.800 1.00 56.75 86 THR A CA 1
ATOM 572 C C . THR A 1 86 ? -17.520 1.725 17.197 1.00 56.75 86 THR A C 1
ATOM 574 O O . THR A 1 86 ? -16.700 1.293 16.396 1.00 56.75 86 THR A O 1
ATOM 577 N N . ILE A 1 87 ? -17.581 3.005 17.578 1.00 59.84 87 ILE A N 1
ATOM 578 C CA . ILE A 1 87 ? -16.535 3.986 17.261 1.00 59.84 87 ILE A CA 1
ATOM 579 C C . ILE A 1 87 ? -15.511 3.903 18.386 1.00 59.84 87 ILE A C 1
ATOM 581 O O . ILE A 1 87 ? -15.808 4.292 19.518 1.00 59.84 87 ILE A O 1
ATOM 585 N N . LEU A 1 88 ? -14.326 3.377 18.086 1.00 66.19 88 LEU A N 1
ATOM 586 C CA . LEU A 1 88 ? -13.196 3.451 19.005 1.00 66.19 88 LEU A CA 1
ATOM 587 C C . LEU A 1 88 ? -12.325 4.641 18.624 1.00 66.19 88 LEU A C 1
ATOM 589 O O . LEU A 1 88 ? -11.728 4.640 17.552 1.00 66.19 88 LEU A O 1
ATOM 593 N N . THR A 1 89 ? -12.239 5.634 19.498 1.00 66.69 89 THR A N 1
ATOM 594 C CA . THR A 1 89 ? -11.290 6.743 19.387 1.00 66.69 89 THR A CA 1
ATOM 595 C C . THR A 1 89 ? -10.146 6.513 20.362 1.00 66.69 89 THR A C 1
ATOM 597 O O . THR A 1 89 ? -10.342 6.504 21.576 1.00 66.69 89 THR A O 1
ATOM 600 N N . THR A 1 90 ? -8.932 6.322 19.859 1.00 63.31 90 THR A N 1
ATOM 601 C CA . THR A 1 90 ? -7.753 6.190 20.720 1.00 63.31 90 THR A CA 1
ATOM 602 C C . THR A 1 90 ? -6.973 7.504 20.734 1.00 63.31 90 THR A C 1
ATOM 604 O O . THR A 1 90 ? -6.506 7.980 19.700 1.00 63.31 90 THR A O 1
ATOM 607 N N . GLY A 1 91 ? -6.833 8.101 21.908 1.00 59.19 91 GLY A N 1
ATOM 608 C CA . GLY A 1 91 ? -5.915 9.187 22.223 1.00 59.19 91 GLY A CA 1
ATOM 609 C C . GLY A 1 91 ? -4.464 8.711 22.290 1.00 59.19 91 GLY A C 1
ATOM 610 O O . GLY A 1 91 ? -4.158 7.586 21.897 1.00 59.19 91 GLY A O 1
ATOM 611 N N . ALA A 1 92 ? -3.586 9.584 22.797 1.00 55.94 92 ALA A N 1
ATOM 612 C CA . ALA A 1 92 ? -2.120 9.456 22.851 1.00 55.94 92 ALA A CA 1
ATOM 613 C C . ALA A 1 92 ? -1.586 8.329 23.763 1.00 55.94 92 ALA A C 1
ATOM 615 O O . ALA A 1 92 ? -0.527 8.452 24.378 1.00 55.94 92 ALA A O 1
ATOM 616 N N . ALA A 1 93 ? -2.335 7.242 23.896 1.00 54.09 93 ALA A N 1
ATOM 617 C CA . ALA A 1 93 ? -1.936 6.064 24.629 1.00 54.09 93 ALA A CA 1
ATOM 618 C C . ALA A 1 93 ? -0.957 5.236 23.788 1.00 54.09 93 ALA A C 1
ATOM 620 O O . ALA A 1 93 ? -1.229 4.850 22.647 1.00 54.09 93 ALA A O 1
ATOM 621 N N . THR A 1 94 ? 0.174 4.929 24.414 1.00 53.47 94 THR A N 1
ATOM 622 C CA . THR A 1 94 ? 1.239 4.047 23.921 1.00 53.47 94 THR A CA 1
ATOM 623 C C . THR A 1 94 ? 0.851 2.567 23.956 1.00 53.47 94 THR A C 1
ATOM 625 O O . THR A 1 94 ? 1.647 1.709 23.586 1.00 53.47 94 THR A O 1
ATOM 628 N N . GLY A 1 95 ? -0.354 2.261 24.438 1.00 56.22 95 GLY A N 1
ATOM 629 C CA . GLY A 1 95 ? -0.821 0.908 24.663 1.00 56.22 95 GLY A CA 1
ATOM 630 C C . GLY A 1 95 ? -1.270 0.171 23.417 1.00 56.22 95 GLY A C 1
ATOM 631 O O . GLY A 1 95 ? -1.759 0.768 22.459 1.00 56.22 95 GLY A O 1
ATOM 632 N N . ASN A 1 96 ? -1.142 -1.152 23.467 1.00 63.31 96 ASN A N 1
ATOM 633 C CA . ASN A 1 96 ? -1.728 -2.033 22.473 1.00 63.31 96 ASN A CA 1
ATOM 634 C C . ASN A 1 96 ? -3.258 -1.985 22.576 1.00 63.31 96 ASN A C 1
ATOM 636 O O . ASN A 1 96 ? -3.827 -1.916 23.671 1.00 63.31 96 ASN A O 1
ATOM 640 N N . TYR A 1 97 ? -3.919 -2.071 21.428 1.00 65.00 97 TYR A N 1
ATOM 641 C CA . TYR A 1 97 ? -5.365 -2.205 21.336 1.00 65.00 97 TYR A CA 1
ATOM 642 C C . TYR A 1 97 ? -5.700 -3.596 20.837 1.00 65.00 97 TYR A C 1
ATOM 644 O O . TYR A 1 97 ? -5.160 -4.022 19.824 1.00 65.00 97 TYR A O 1
ATOM 652 N N . ALA A 1 98 ? -6.577 -4.301 21.540 1.00 66.06 98 ALA A N 1
ATOM 653 C CA . ALA A 1 98 ? -7.125 -5.570 21.081 1.00 66.06 98 ALA A CA 1
ATOM 654 C C . ALA A 1 98 ? -8.632 -5.406 20.914 1.00 66.06 98 ALA A C 1
ATOM 656 O O . ALA A 1 98 ? -9.366 -5.297 21.893 1.00 66.06 98 ALA A O 1
ATOM 657 N N . ILE A 1 99 ? -9.097 -5.346 19.673 1.00 70.44 99 ILE A N 1
ATOM 658 C CA . ILE A 1 99 ? -10.508 -5.148 19.360 1.00 70.44 99 ILE A CA 1
ATOM 659 C C . ILE A 1 99 ? -11.048 -6.464 18.839 1.00 70.44 99 ILE A C 1
ATOM 661 O O . ILE A 1 99 ? -10.664 -6.894 17.760 1.00 70.44 99 ILE A O 1
ATOM 665 N N . THR A 1 100 ? -11.926 -7.107 19.598 1.00 69.62 100 THR A N 1
ATOM 666 C CA . THR A 1 100 ? -12.689 -8.259 19.110 1.00 69.62 100 THR A CA 1
ATOM 667 C C . THR A 1 100 ? -14.100 -7.779 18.810 1.00 69.62 100 THR A C 1
ATOM 669 O O . THR A 1 100 ? -14.879 -7.528 19.731 1.00 69.62 100 THR A O 1
ATOM 672 N N . GLY A 1 101 ? -14.398 -7.564 17.531 1.00 60.66 101 GLY A N 1
ATOM 673 C CA . GLY A 1 101 ? -15.707 -7.105 17.071 1.00 60.66 101 GLY A CA 1
ATOM 674 C C . GLY A 1 101 ? -16.627 -8.270 16.729 1.00 60.66 101 GLY A C 1
ATOM 675 O O . GLY A 1 101 ? -16.168 -9.249 16.162 1.00 60.66 101 GLY A O 1
ATOM 676 N N . GLY A 1 102 ? -17.914 -8.163 17.053 1.00 58.25 102 GLY A N 1
ATOM 677 C CA . GLY A 1 102 ? -18.996 -8.949 16.459 1.00 58.25 102 GLY A CA 1
ATOM 678 C C . GLY A 1 102 ? -19.488 -8.345 15.134 1.00 58.25 102 GLY A C 1
ATOM 679 O O . GLY A 1 102 ? -18.883 -7.414 14.611 1.00 58.25 102 GLY A O 1
ATOM 680 N N . VAL A 1 103 ? -20.623 -8.853 14.642 1.00 49.41 103 VAL A N 1
ATOM 681 C CA . VAL A 1 103 ? -21.192 -8.778 13.271 1.00 49.41 103 VAL A CA 1
ATOM 682 C C . VAL A 1 103 ? -21.406 -7.403 12.582 1.00 49.41 103 VAL A C 1
ATOM 684 O O . VAL A 1 103 ? -22.165 -7.352 11.618 1.00 49.41 103 VAL A O 1
ATOM 687 N N . ALA A 1 104 ? -20.828 -6.285 13.046 1.00 60.25 104 ALA A N 1
ATOM 688 C CA . ALA A 1 104 ? -20.732 -5.041 12.257 1.00 60.25 104 ALA A CA 1
ATOM 689 C C . ALA A 1 104 ? -19.882 -3.951 12.947 1.00 60.25 104 ALA A C 1
ATOM 691 O O . ALA A 1 104 ? -20.396 -2.951 13.441 1.00 60.25 104 ALA A O 1
ATOM 692 N N . MET A 1 105 ? -18.556 -4.069 12.967 1.00 68.62 105 MET A N 1
ATOM 693 C CA . MET A 1 105 ? -17.726 -2.887 13.250 1.00 68.62 105 MET A CA 1
ATOM 694 C C . MET A 1 105 ? -17.633 -1.994 12.011 1.00 68.62 105 MET A C 1
ATOM 696 O O . MET A 1 105 ? -17.320 -2.479 10.932 1.00 68.62 105 MET A O 1
ATOM 700 N N . THR A 1 106 ? -17.874 -0.687 12.165 1.00 73.38 106 THR A N 1
ATOM 701 C CA . THR A 1 106 ? -17.888 0.258 11.033 1.00 73.38 106 THR A CA 1
ATOM 702 C C . THR A 1 106 ? -16.685 1.196 11.003 1.00 73.38 106 THR A C 1
ATOM 704 O O . THR A 1 106 ? -16.234 1.585 9.926 1.00 73.38 106 THR A O 1
ATOM 707 N N . THR A 1 107 ? -16.173 1.633 12.163 1.00 78.06 107 THR A N 1
ATOM 708 C CA . THR A 1 107 ? -15.106 2.646 12.221 1.00 78.06 107 THR A CA 1
ATOM 709 C C . THR A 1 107 ? -14.229 2.512 13.463 1.00 78.06 107 THR A C 1
ATOM 711 O O . THR A 1 107 ? -14.727 2.479 14.585 1.00 78.06 107 THR A O 1
ATOM 714 N N . ILE A 1 108 ? -12.914 2.521 13.267 1.00 81.62 108 ILE A N 1
ATOM 715 C CA . ILE A 1 108 ? -11.887 2.622 14.304 1.00 81.62 108 ILE A CA 1
ATOM 716 C C . ILE A 1 108 ? -11.025 3.843 13.975 1.00 81.62 108 ILE A C 1
ATOM 718 O O . ILE A 1 108 ? -10.408 3.911 12.915 1.00 81.62 108 ILE A O 1
ATOM 722 N N . THR A 1 109 ? -10.961 4.805 14.888 1.00 83.38 109 THR A N 1
ATOM 723 C CA . THR A 1 109 ? -10.129 6.004 14.764 1.00 83.38 109 THR A CA 1
ATOM 724 C C . THR A 1 109 ? -9.009 5.937 15.789 1.00 83.38 109 THR A C 1
ATOM 726 O O . THR A 1 109 ? -9.166 6.333 16.943 1.00 83.38 109 THR A O 1
ATOM 729 N N . ALA A 1 110 ? -7.858 5.442 15.360 1.00 80.44 110 ALA A N 1
ATOM 730 C CA . ALA A 1 110 ? -6.682 5.239 16.185 1.00 80.44 110 ALA A CA 1
ATOM 731 C C . ALA A 1 110 ? -5.574 6.293 15.991 1.00 80.44 110 ALA A C 1
ATOM 733 O O . ALA A 1 110 ? -4.430 6.060 16.366 1.00 80.44 110 ALA A O 1
ATOM 734 N N . THR A 1 111 ? -5.891 7.466 15.434 1.00 79.56 111 THR A N 1
ATOM 735 C CA . THR A 1 111 ? -4.908 8.481 14.999 1.00 79.56 111 THR A CA 1
ATOM 736 C C . THR A 1 111 ? -3.985 9.016 16.097 1.00 79.56 111 THR A C 1
ATOM 738 O O . THR A 1 111 ? -2.947 9.590 15.791 1.00 79.56 111 THR A O 1
ATOM 741 N N . GLY A 1 112 ? -4.358 8.873 17.372 1.00 74.19 112 GLY A N 1
ATOM 742 C CA . GLY A 1 112 ? -3.502 9.222 18.506 1.00 74.19 112 GLY A CA 1
ATOM 743 C C . GLY A 1 112 ? -2.633 8.072 19.025 1.00 74.19 112 GLY A C 1
ATOM 744 O O . GLY A 1 112 ? -1.714 8.328 19.795 1.00 74.19 112 GLY A O 1
ATOM 745 N N . SER A 1 113 ? -2.904 6.820 18.649 1.00 75.44 113 SER A N 1
ATOM 746 C CA . SER A 1 113 ? -2.192 5.661 19.196 1.00 75.44 113 SER A CA 1
ATOM 747 C C . SER A 1 113 ? -0.792 5.525 18.606 1.00 75.44 113 SER A C 1
ATOM 749 O O . SER A 1 113 ? -0.603 5.634 17.399 1.00 75.44 113 SER A O 1
ATOM 751 N N . SER A 1 114 ? 0.188 5.221 19.453 1.00 77.50 114 SER A N 1
ATOM 752 C CA . SER A 1 114 ? 1.528 4.790 19.029 1.00 77.50 114 SER A CA 1
ATOM 753 C C . SER A 1 114 ? 1.811 3.311 19.312 1.00 77.50 114 SER A C 1
ATOM 755 O O . SER A 1 114 ? 2.852 2.800 18.905 1.00 77.50 114 SER A O 1
ATOM 757 N N . GLY A 1 115 ? 0.902 2.620 20.004 1.00 78.31 115 GLY A N 1
ATOM 758 C CA . GLY A 1 115 ? 0.988 1.185 20.266 1.00 78.31 115 GLY A CA 1
ATOM 759 C C . GLY A 1 115 ? 0.392 0.351 19.132 1.00 78.31 115 GLY A C 1
ATOM 760 O O . GLY A 1 115 ? -0.287 0.868 18.248 1.00 78.31 115 GLY A O 1
ATOM 761 N N . THR A 1 116 ? 0.631 -0.962 19.146 1.00 82.94 116 THR A N 1
ATOM 762 C CA . THR A 1 116 ? 0.081 -1.860 18.118 1.00 82.94 116 THR A CA 1
ATOM 763 C C . THR A 1 116 ? -1.445 -1.952 18.211 1.00 82.94 116 THR A C 1
ATOM 765 O O . THR A 1 116 ? -1.995 -2.215 19.283 1.00 82.94 116 THR A O 1
ATOM 768 N N . LEU A 1 117 ? -2.126 -1.814 17.078 1.00 85.19 117 LEU A N 1
ATOM 769 C CA . LEU A 1 117 ? -3.564 -1.991 16.918 1.00 85.19 117 LEU A CA 1
ATOM 770 C C . LEU A 1 117 ? -3.869 -3.386 16.356 1.00 85.19 117 LEU A C 1
ATOM 772 O O . LEU A 1 117 ? -3.759 -3.630 15.158 1.00 85.19 117 LEU A O 1
ATOM 776 N N . ASN A 1 118 ? -4.296 -4.294 17.227 1.00 84.88 118 ASN A N 1
ATOM 777 C CA . ASN A 1 118 ? -4.756 -5.628 16.864 1.00 84.88 118 ASN A CA 1
ATOM 778 C C . ASN A 1 118 ? -6.283 -5.642 16.774 1.00 84.88 118 ASN A C 1
ATOM 780 O O . ASN A 1 118 ? -6.993 -5.361 17.742 1.00 84.88 118 ASN A O 1
ATOM 784 N N . ILE A 1 119 ? -6.797 -6.012 15.612 1.00 82.12 119 ILE A N 1
ATOM 785 C CA . ILE A 1 119 ? -8.220 -6.088 15.311 1.00 82.12 119 ILE A CA 1
ATOM 786 C C . ILE A 1 119 ? -8.524 -7.525 14.922 1.00 82.12 119 ILE A C 1
ATOM 788 O O . ILE A 1 119 ? -7.927 -8.084 14.012 1.00 82.12 119 ILE A O 1
ATOM 792 N N . THR A 1 120 ? -9.469 -8.133 15.617 1.00 80.19 120 THR A N 1
ATOM 793 C CA . THR A 1 120 ? -10.119 -9.372 15.216 1.00 80.19 120 THR A CA 1
ATOM 794 C C . THR A 1 120 ? -11.571 -9.034 14.923 1.00 80.19 120 THR A C 1
ATOM 796 O O . THR A 1 120 ? -12.377 -8.854 15.837 1.00 80.19 120 THR A O 1
ATOM 799 N N . SER A 1 121 ? -11.910 -8.893 13.648 1.00 70.94 121 SER A N 1
ATOM 800 C CA . SER A 1 121 ? -13.307 -8.845 13.228 1.00 70.94 121 SER A CA 1
ATOM 801 C C . SER A 1 121 ? -13.859 -10.266 13.295 1.00 70.94 121 SER A C 1
ATOM 803 O O . SER A 1 121 ? -13.256 -11.172 12.736 1.00 70.94 121 SER A O 1
ATOM 805 N N . ALA A 1 122 ? -14.959 -10.497 14.002 1.00 61.91 122 ALA A N 1
ATOM 806 C CA . ALA A 1 122 ? -15.730 -11.729 13.898 1.00 61.91 122 ALA A CA 1
ATOM 807 C C . ALA A 1 122 ? -16.947 -11.434 13.015 1.00 61.91 122 ALA A C 1
ATOM 809 O O . ALA A 1 122 ? -17.905 -10.809 13.473 1.00 61.91 122 ALA A O 1
ATOM 810 N N . ASP A 1 123 ? -16.891 -11.851 11.749 1.00 59.50 123 ASP A N 1
ATOM 811 C CA . ASP A 1 123 ? -17.988 -11.658 10.796 1.00 59.50 123 ASP A CA 1
ATOM 812 C C . ASP A 1 123 ? -18.738 -12.963 10.462 1.00 59.50 123 ASP A C 1
ATOM 814 O O . ASP A 1 123 ? -18.173 -14.060 10.461 1.00 59.50 123 ASP A O 1
ATOM 818 N N . ALA A 1 124 ? -20.032 -12.800 10.163 1.00 50.72 124 ALA A N 1
ATOM 819 C CA . ALA A 1 124 ? -20.893 -13.766 9.495 1.00 50.72 124 ALA A CA 1
ATOM 820 C C . ALA A 1 124 ? -21.399 -13.301 8.104 1.00 50.72 124 ALA A C 1
ATOM 822 O O . ALA A 1 124 ? -21.740 -14.195 7.336 1.00 50.72 124 ALA A O 1
ATOM 823 N N . THR A 1 125 ? -21.440 -11.998 7.754 1.00 58.72 125 THR A N 1
ATOM 824 C CA . THR A 1 125 ? -21.658 -11.468 6.383 1.00 58.72 125 THR A CA 1
ATOM 825 C C . THR A 1 125 ? -21.387 -9.939 6.221 1.00 58.72 125 THR A C 1
ATOM 827 O O . THR A 1 125 ? -22.259 -9.125 6.545 1.00 58.72 125 THR A O 1
ATOM 830 N N . GLY A 1 126 ? -20.319 -9.546 5.515 1.00 61.56 126 GLY A N 1
ATOM 831 C CA . GLY A 1 126 ? -20.304 -8.449 4.518 1.00 61.56 126 GLY A CA 1
ATOM 832 C C . GLY A 1 126 ? -20.340 -7.016 5.048 1.00 61.56 126 GLY A C 1
ATOM 833 O O . GLY A 1 126 ? -21.244 -6.241 4.719 1.00 61.56 126 GLY A O 1
ATOM 834 N N . ASN A 1 127 ? -19.339 -6.636 5.835 1.00 69.75 127 ASN A N 1
ATOM 835 C CA . ASN A 1 127 ? -19.224 -5.317 6.446 1.00 69.75 127 ASN A CA 1
ATOM 836 C C . ASN A 1 127 ? -18.134 -4.436 5.818 1.00 69.75 127 ASN A C 1
ATOM 838 O O . ASN A 1 127 ? -17.136 -4.909 5.278 1.00 69.75 127 ASN A O 1
ATOM 842 N N . ALA A 1 128 ? -18.327 -3.119 5.936 1.00 79.12 128 ALA A N 1
ATOM 843 C CA . ALA A 1 128 ? -17.291 -2.130 5.675 1.00 79.12 128 ALA A CA 1
ATOM 844 C C . ALA A 1 128 ? -16.720 -1.626 7.007 1.00 79.12 128 ALA A C 1
ATOM 846 O O . ALA A 1 128 ? -17.471 -1.085 7.820 1.00 79.12 128 ALA A O 1
ATOM 847 N N . LEU A 1 129 ? -15.410 -1.766 7.209 1.00 82.06 129 LEU A N 1
ATOM 848 C CA . LEU A 1 129 ? -14.701 -1.259 8.385 1.00 82.06 129 LEU A CA 1
ATOM 849 C C . LEU A 1 129 ? -13.665 -0.223 7.951 1.00 82.06 129 LEU A C 1
ATOM 851 O O . LEU A 1 129 ? -12.731 -0.543 7.226 1.00 82.06 129 LEU A O 1
ATOM 855 N N . ALA A 1 130 ? -13.807 1.014 8.419 1.00 86.94 130 ALA A N 1
ATOM 856 C CA . ALA A 1 130 ? -12.806 2.058 8.225 1.00 86.94 130 ALA A CA 1
ATOM 857 C C . ALA A 1 130 ? -11.861 2.142 9.432 1.00 86.94 130 ALA A C 1
ATOM 859 O O . ALA A 1 130 ? -12.315 2.267 10.566 1.00 86.94 130 ALA A O 1
ATOM 860 N N . ILE A 1 131 ? -10.554 2.118 9.191 1.00 87.94 131 ILE A N 1
ATOM 861 C CA . ILE A 1 131 ? -9.493 2.236 10.190 1.00 87.94 131 ILE A CA 1
ATOM 862 C C . ILE A 1 131 ? -8.655 3.465 9.834 1.00 87.94 131 ILE A C 1
ATOM 864 O O . ILE A 1 131 ? -8.008 3.510 8.787 1.00 87.94 131 ILE A O 1
ATOM 868 N N . ALA A 1 132 ? -8.661 4.467 10.706 1.00 87.69 132 ALA A N 1
ATOM 869 C CA . ALA A 1 132 ? -7.715 5.576 10.659 1.00 87.69 132 ALA A CA 1
ATOM 870 C C . ALA A 1 132 ? -6.603 5.300 11.671 1.00 87.69 132 ALA A C 1
ATOM 872 O O . ALA A 1 132 ? -6.836 5.356 12.875 1.00 87.69 132 ALA A O 1
ATOM 873 N N . ALA A 1 133 ? -5.424 4.943 11.187 1.00 84.06 133 ALA A N 1
ATOM 874 C CA . ALA A 1 133 ? -4.293 4.527 11.997 1.00 84.06 133 ALA A CA 1
ATOM 875 C C . ALA A 1 133 ? -3.583 5.698 12.681 1.00 84.06 133 ALA A C 1
ATOM 877 O O . ALA A 1 133 ? -3.715 6.854 12.276 1.00 84.06 133 ALA A O 1
ATOM 878 N N . GLY A 1 134 ? -2.842 5.364 13.735 1.00 85.75 134 GLY A N 1
ATOM 879 C CA . GLY A 1 134 ? -1.884 6.251 14.381 1.00 85.75 134 GLY A CA 1
ATOM 880 C C . GLY A 1 134 ? -0.464 5.982 13.886 1.00 85.75 134 GLY A C 1
ATOM 881 O O . GLY A 1 134 ? -0.210 5.969 12.688 1.00 85.75 134 GLY A O 1
ATOM 882 N N . SER A 1 135 ? 0.468 5.800 14.817 1.00 87.25 135 SER A N 1
ATOM 883 C CA . SER A 1 135 ? 1.891 5.552 14.537 1.00 87.25 135 SER A CA 1
ATOM 884 C C . SER A 1 135 ? 2.339 4.118 14.826 1.00 87.25 135 SER A C 1
ATOM 886 O O . SER A 1 135 ? 3.514 3.796 14.670 1.00 87.25 135 SER A O 1
ATOM 888 N N . GLY A 1 136 ? 1.437 3.281 15.335 1.00 87.12 136 GLY A N 1
ATOM 889 C CA . GLY A 1 136 ? 1.729 1.894 15.667 1.00 87.12 136 GLY A CA 1
ATOM 890 C C . GLY A 1 136 ? 1.314 0.919 14.569 1.00 87.12 136 GLY A C 1
ATOM 891 O O . GLY A 1 136 ? 0.435 1.196 13.757 1.00 87.12 136 GLY A O 1
ATOM 892 N N . ASN A 1 137 ? 1.922 -0.267 14.593 1.00 90.06 137 ASN A N 1
ATOM 893 C CA . ASN A 1 137 ? 1.599 -1.347 13.660 1.00 90.06 137 ASN A CA 1
ATOM 894 C C . ASN A 1 137 ? 0.142 -1.793 13.786 1.00 90.06 137 ASN A C 1
ATOM 896 O O . ASN A 1 137 ? -0.447 -1.732 14.865 1.00 90.06 137 ASN A O 1
ATOM 900 N N . ILE A 1 138 ? -0.410 -2.314 12.696 1.00 90.56 138 ILE A N 1
ATOM 901 C CA . ILE A 1 138 ? -1.800 -2.743 12.614 1.00 90.56 138 ILE A CA 1
ATOM 902 C C . ILE A 1 138 ? -1.840 -4.194 12.171 1.00 90.56 138 ILE A C 1
ATOM 904 O O . ILE A 1 138 ? -1.218 -4.580 11.183 1.00 90.56 138 ILE A O 1
ATOM 908 N N . THR A 1 139 ? -2.631 -4.995 12.868 1.00 90.00 139 THR A N 1
ATOM 909 C CA . THR A 1 139 ? -2.973 -6.344 12.434 1.00 90.00 139 THR A CA 1
ATOM 910 C C . THR A 1 139 ? -4.481 -6.484 12.409 1.00 90.00 139 THR A C 1
ATOM 912 O O . THR A 1 139 ? -5.139 -6.194 13.405 1.00 90.00 139 THR A O 1
ATOM 915 N N . VAL A 1 140 ? -5.030 -6.935 11.285 1.00 87.81 140 VAL A N 1
ATOM 916 C CA . VAL A 1 140 ? -6.456 -7.228 11.137 1.00 87.81 140 VAL A CA 1
ATOM 917 C C . VAL A 1 140 ? -6.629 -8.710 10.835 1.00 87.81 140 VAL A C 1
ATOM 919 O O . VAL A 1 140 ? -5.980 -9.246 9.942 1.00 87.81 140 VAL A O 1
ATOM 922 N N . ALA A 1 141 ? -7.485 -9.382 11.592 1.00 85.44 141 ALA A N 1
ATOM 923 C CA . ALA A 1 141 ? -7.735 -10.814 11.508 1.00 85.44 141 ALA A CA 1
ATOM 924 C C . ALA A 1 141 ? -9.235 -11.121 11.510 1.00 85.44 141 ALA A C 1
ATOM 926 O O . ALA A 1 141 ? -10.034 -10.338 12.021 1.00 85.44 141 ALA A O 1
ATOM 927 N N . GLY A 1 142 ? -9.608 -12.293 10.992 1.00 77.06 142 GLY A N 1
ATOM 928 C CA . GLY A 1 142 ? -10.967 -12.843 11.112 1.00 77.06 142 GLY A CA 1
ATOM 929 C C . GLY A 1 142 ? -12.029 -12.202 10.209 1.00 77.06 142 GLY A C 1
ATOM 930 O O . GLY A 1 142 ? -13.201 -12.553 10.318 1.00 77.06 142 GLY A O 1
ATOM 931 N N . ALA A 1 143 ? -11.633 -11.287 9.320 1.00 76.88 143 ALA A N 1
ATOM 932 C CA . ALA A 1 143 ? -12.518 -10.672 8.331 1.00 76.88 143 ALA A CA 1
ATOM 933 C C . ALA A 1 143 ? -13.257 -11.732 7.500 1.00 76.88 143 ALA A C 1
ATOM 935 O O . ALA A 1 143 ? -12.692 -12.780 7.207 1.00 76.88 143 ALA A O 1
ATOM 936 N N . GLY A 1 144 ? -14.513 -11.489 7.136 1.00 75.88 144 GLY A N 1
ATOM 937 C CA . GLY A 1 144 ? -15.309 -12.365 6.279 1.00 75.88 144 GLY A CA 1
ATOM 938 C C . GLY A 1 144 ? -14.969 -12.209 4.793 1.00 75.88 144 GLY A C 1
ATOM 939 O O . GLY A 1 144 ? -14.419 -11.203 4.355 1.00 75.88 144 GLY A O 1
ATOM 940 N N . THR A 1 145 ? -15.346 -13.187 3.963 1.00 78.06 145 THR A N 1
ATOM 941 C CA . THR A 1 145 ? -15.066 -13.206 2.506 1.00 78.06 145 THR A CA 1
ATOM 942 C C . THR A 1 145 ? -15.675 -12.044 1.718 1.00 78.06 145 THR A C 1
ATOM 944 O O . THR A 1 145 ? -15.304 -11.821 0.570 1.00 78.06 145 THR A O 1
ATOM 947 N N . THR A 1 146 ? -16.661 -11.356 2.291 1.00 79.00 146 THR A N 1
ATOM 948 C CA . THR A 1 146 ? -17.392 -10.242 1.668 1.00 79.00 146 THR A CA 1
ATOM 949 C C . THR A 1 146 ? -17.062 -8.891 2.296 1.00 79.00 146 THR A C 1
ATOM 951 O O . THR A 1 146 ? -17.678 -7.889 1.931 1.00 79.00 146 THR A O 1
ATOM 954 N N . ASP A 1 147 ? -16.128 -8.854 3.244 1.00 81.06 147 ASP A N 1
ATOM 955 C CA . ASP A 1 147 ? -15.791 -7.629 3.955 1.00 81.06 147 ASP A CA 1
ATOM 956 C C . ASP A 1 147 ? -14.917 -6.715 3.105 1.00 81.06 147 ASP A C 1
ATOM 958 O O . ASP A 1 147 ? -14.119 -7.160 2.279 1.00 81.06 147 ASP A O 1
ATOM 962 N N . THR A 1 148 ? -15.069 -5.411 3.320 1.00 87.00 148 THR A N 1
ATOM 963 C CA . THR A 1 148 ? -14.143 -4.395 2.823 1.00 87.00 148 THR A CA 1
ATOM 964 C C . THR A 1 148 ? -13.578 -3.621 4.001 1.00 87.00 148 THR A C 1
ATOM 966 O O . THR A 1 148 ? -14.296 -2.897 4.689 1.00 87.00 148 THR A O 1
ATOM 969 N N . ILE A 1 149 ? -12.279 -3.748 4.229 1.00 88.56 149 ILE A N 1
ATOM 970 C CA . ILE A 1 149 ? -11.581 -3.064 5.311 1.00 88.56 149 ILE A CA 1
ATOM 971 C C . ILE A 1 149 ? -10.715 -1.972 4.699 1.00 88.56 149 ILE A C 1
ATOM 973 O O . ILE A 1 149 ? -9.753 -2.243 3.986 1.00 88.56 149 ILE A O 1
ATOM 977 N N . THR A 1 150 ? -11.064 -0.725 4.985 1.00 91.88 150 THR A N 1
ATOM 978 C CA . THR A 1 150 ? -10.316 0.446 4.535 1.00 91.88 150 THR A CA 1
ATOM 979 C C . THR A 1 150 ? -9.359 0.877 5.632 1.00 91.88 150 THR A C 1
ATOM 981 O O . THR A 1 150 ? -9.799 1.206 6.729 1.00 91.88 150 THR A O 1
ATOM 984 N N . VAL A 1 151 ? -8.064 0.924 5.339 1.00 92.56 151 VAL A N 1
ATOM 985 C CA . VAL A 1 151 ? -7.010 1.333 6.270 1.00 92.56 151 VAL A CA 1
ATOM 986 C C . VAL A 1 151 ? -6.330 2.574 5.727 1.00 92.56 151 VAL A C 1
ATOM 988 O O . VAL A 1 151 ? -5.889 2.605 4.585 1.00 92.56 151 VAL A O 1
ATOM 991 N N . THR A 1 152 ? -6.259 3.607 6.553 1.00 91.12 152 THR A N 1
ATOM 992 C CA . THR A 1 152 ? -5.659 4.900 6.213 1.00 91.12 152 THR A CA 1
ATOM 993 C C . THR A 1 152 ? -4.741 5.353 7.334 1.00 91.12 152 THR A C 1
ATOM 995 O O . THR A 1 152 ? -4.873 4.887 8.463 1.00 91.12 152 THR A O 1
ATOM 998 N N . GLY A 1 153 ? -3.855 6.308 7.058 1.00 80.81 153 GLY A N 1
ATOM 999 C CA . GLY A 1 153 ? -3.136 7.021 8.114 1.00 80.81 153 GLY A CA 1
ATOM 1000 C C . GLY A 1 153 ? -1.918 6.291 8.670 1.00 80.81 153 GLY A C 1
ATOM 1001 O O . GLY A 1 153 ? -1.497 6.622 9.773 1.00 80.81 153 GLY A O 1
ATOM 1002 N N . LEU A 1 154 ? -1.320 5.356 7.920 1.00 88.00 154 LEU A N 1
ATOM 1003 C CA . LEU A 1 154 ? 0.019 4.816 8.208 1.00 88.00 154 LEU A CA 1
ATOM 1004 C C . LEU A 1 154 ? 1.080 5.921 7.986 1.00 88.00 154 LEU A C 1
ATOM 1006 O O . LEU A 1 154 ? 1.878 5.873 7.060 1.00 88.00 154 LEU A O 1
ATOM 1010 N N . ALA A 1 155 ? 1.027 6.983 8.795 1.00 82.06 155 ALA A N 1
ATOM 1011 C CA . ALA A 1 155 ? 1.670 8.269 8.527 1.00 82.06 155 ALA A CA 1
ATOM 1012 C C . ALA A 1 155 ? 3.082 8.435 9.115 1.00 82.06 155 ALA A C 1
ATOM 1014 O O . ALA A 1 155 ? 3.747 9.429 8.825 1.00 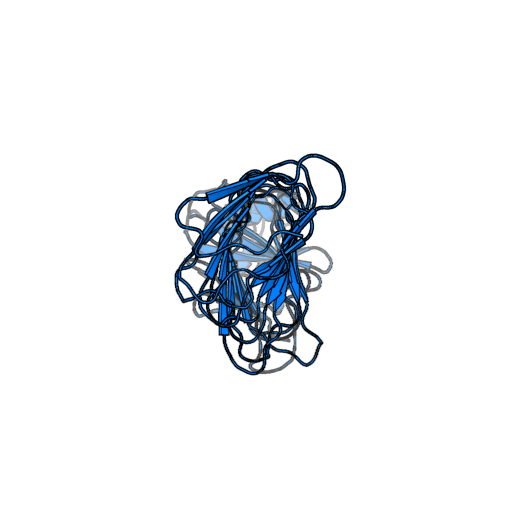82.06 155 ALA A O 1
ATOM 1015 N N . THR A 1 156 ? 3.535 7.512 9.964 1.00 87.12 156 THR A N 1
ATOM 1016 C CA . THR A 1 156 ? 4.911 7.468 10.473 1.00 87.12 156 THR A CA 1
ATOM 1017 C C . THR A 1 156 ? 5.715 6.387 9.777 1.00 87.12 156 THR A C 1
ATOM 1019 O O . THR A 1 156 ? 5.168 5.346 9.423 1.00 87.12 156 THR A O 1
ATOM 1022 N N . ALA A 1 157 ? 7.020 6.614 9.639 1.00 89.19 157 ALA A N 1
ATOM 1023 C CA . ALA A 1 157 ? 7.940 5.642 9.065 1.00 89.19 157 ALA A CA 1
ATOM 1024 C C . ALA A 1 157 ? 7.946 4.316 9.842 1.00 89.19 157 ALA A C 1
ATOM 1026 O O . ALA A 1 157 ? 7.794 4.303 11.067 1.00 89.19 157 ALA A O 1
ATOM 1027 N N . ASN A 1 158 ? 8.227 3.232 9.124 1.00 91.00 158 ASN A N 1
ATOM 1028 C CA . ASN A 1 158 ? 8.410 1.873 9.623 1.00 91.00 158 ASN A CA 1
ATOM 1029 C C . ASN A 1 158 ? 7.163 1.267 10.282 1.00 91.00 158 ASN A C 1
ATOM 1031 O O . ASN A 1 158 ? 7.302 0.457 11.203 1.00 91.00 158 ASN A O 1
ATOM 1035 N N . GLN A 1 159 ? 5.956 1.637 9.846 1.00 94.12 159 GLN A N 1
ATOM 1036 C CA . GLN A 1 159 ? 4.761 0.919 10.271 1.00 94.12 159 GLN A CA 1
ATOM 1037 C C . GLN A 1 159 ? 4.561 -0.339 9.437 1.00 94.12 159 GLN A C 1
ATOM 1039 O O . GLN A 1 159 ? 4.886 -0.424 8.252 1.00 94.12 159 GLN A O 1
ATOM 1044 N N . THR A 1 160 ? 3.992 -1.341 10.095 1.00 94.50 160 THR A N 1
ATOM 1045 C CA . THR A 1 160 ? 3.560 -2.578 9.462 1.00 94.50 160 THR A CA 1
ATOM 1046 C C . THR A 1 160 ? 2.044 -2.666 9.488 1.00 94.50 160 THR A C 1
ATOM 1048 O O . THR A 1 160 ? 1.439 -2.598 10.560 1.00 94.50 160 THR A O 1
ATOM 1051 N N . PHE A 1 161 ? 1.442 -2.868 8.321 1.00 95.25 161 PHE A N 1
ATOM 1052 C CA . PHE A 1 161 ? 0.074 -3.346 8.186 1.00 95.25 161 PHE A CA 1
ATOM 1053 C C . PHE A 1 161 ? 0.081 -4.836 7.836 1.00 95.25 161 PHE A C 1
ATOM 1055 O O . PHE A 1 161 ? 0.783 -5.269 6.923 1.00 95.25 161 PHE A O 1
ATOM 1062 N N . THR A 1 162 ? -0.722 -5.622 8.549 1.00 93.94 162 THR A N 1
ATOM 1063 C CA . THR A 1 162 ? -0.920 -7.042 8.252 1.00 93.94 162 THR A CA 1
ATOM 1064 C C . THR A 1 162 ? -2.403 -7.400 8.280 1.00 93.94 162 THR A C 1
ATOM 1066 O O . THR A 1 162 ? -3.020 -7.469 9.343 1.00 93.94 162 THR A O 1
ATOM 1069 N N . GLY A 1 163 ? -2.965 -7.680 7.111 1.00 90.88 163 GLY A N 1
ATOM 1070 C CA . GLY A 1 163 ? -4.206 -8.420 6.941 1.00 90.88 163 GLY A CA 1
ATOM 1071 C C . GLY A 1 163 ? -3.921 -9.917 7.034 1.00 90.88 163 GLY A C 1
ATOM 1072 O O . GLY A 1 163 ? -3.133 -10.473 6.274 1.00 90.88 163 GLY A O 1
ATOM 1073 N N . THR A 1 164 ? -4.531 -10.581 8.010 1.00 79.00 164 THR A N 1
ATOM 1074 C CA . THR A 1 164 ? -4.462 -12.034 8.182 1.00 79.00 164 THR A CA 1
ATOM 1075 C C . THR A 1 164 ? -5.835 -12.626 7.919 1.00 79.00 164 THR A C 1
ATOM 1077 O O . THR A 1 164 ? -6.741 -12.598 8.754 1.00 79.00 164 THR A O 1
ATOM 1080 N N . THR A 1 165 ? -6.001 -13.180 6.729 1.00 67.12 165 THR A N 1
ATOM 1081 C CA . THR A 1 165 ? -7.163 -13.988 6.388 1.00 67.12 165 THR A CA 1
ATOM 1082 C C . THR A 1 165 ? -6.735 -15.452 6.346 1.00 67.12 165 THR A C 1
ATOM 1084 O O . THR A 1 165 ? -5.626 -15.792 5.929 1.00 67.12 165 THR A O 1
ATOM 1087 N N . ALA A 1 166 ? -7.579 -16.357 6.850 1.00 65.94 166 ALA A N 1
ATOM 1088 C CA . ALA A 1 166 ? -7.374 -17.777 6.576 1.00 65.94 166 ALA A CA 1
ATOM 1089 C C . ALA A 1 166 ? -7.407 -17.966 5.050 1.00 65.94 166 ALA A C 1
ATOM 1091 O O . ALA A 1 166 ? -8.197 -17.305 4.394 1.00 65.94 166 ALA A O 1
ATOM 1092 N N . ALA A 1 167 ? -6.614 -18.869 4.472 1.00 58.66 167 ALA A N 1
ATOM 1093 C CA . ALA A 1 167 ? -6.430 -18.977 3.012 1.00 58.66 167 ALA A CA 1
ATOM 1094 C C . ALA A 1 167 ? -7.716 -19.148 2.156 1.00 58.66 167 ALA A C 1
ATOM 1096 O O . ALA A 1 167 ? -7.656 -19.065 0.935 1.00 58.66 167 ALA A O 1
ATOM 1097 N N . ALA A 1 168 ? -8.877 -19.412 2.768 1.00 62.88 168 ALA A N 1
ATOM 1098 C CA . ALA A 1 168 ? -10.186 -19.495 2.109 1.00 62.88 168 ALA A CA 1
ATOM 1099 C C . ALA A 1 168 ? -11.057 -18.230 2.282 1.00 62.88 168 ALA A C 1
ATOM 1101 O O . ALA A 1 168 ? -12.224 -18.218 1.894 1.00 62.88 168 ALA A O 1
ATOM 1102 N N . VAL A 1 169 ? -10.516 -17.188 2.906 1.00 68.00 169 VAL A N 1
ATOM 1103 C CA . VAL A 1 169 ? -11.195 -15.937 3.229 1.00 68.00 169 VAL A CA 1
ATOM 1104 C C . VAL A 1 169 ? -10.661 -14.846 2.306 1.00 68.00 169 VAL A C 1
ATOM 1106 O O . VAL A 1 169 ? -9.487 -14.511 2.360 1.00 68.00 169 VAL A O 1
ATOM 1109 N N . THR A 1 170 ? -11.534 -14.284 1.475 1.00 77.25 170 THR A N 1
ATOM 1110 C CA . THR A 1 170 ? -11.205 -13.306 0.423 1.00 77.25 170 THR A CA 1
ATOM 1111 C C . THR A 1 170 ? -11.628 -11.884 0.794 1.00 77.25 170 THR A C 1
ATOM 1113 O O . THR A 1 170 ? -12.180 -11.168 -0.045 1.00 77.25 170 THR A O 1
ATOM 1116 N N . ALA A 1 171 ? -11.478 -11.505 2.065 1.00 85.81 171 ALA A N 1
ATOM 1117 C CA . ALA A 1 171 ? -11.793 -10.147 2.498 1.00 85.81 171 ALA A CA 1
ATOM 1118 C C . ALA A 1 171 ? -10.984 -9.147 1.668 1.00 85.81 171 ALA A C 1
ATOM 1120 O O . ALA A 1 171 ? -9.823 -9.394 1.371 1.00 85.81 171 ALA A O 1
ATOM 1121 N N . LYS A 1 172 ? -11.591 -8.021 1.301 1.00 89.88 172 LYS A N 1
ATOM 1122 C CA . LYS A 1 172 ? -10.908 -6.974 0.549 1.00 89.88 172 LYS A CA 1
ATOM 1123 C C . LYS A 1 172 ? -10.304 -5.950 1.498 1.00 89.88 172 LYS A C 1
ATOM 1125 O O . LYS A 1 172 ? -11.030 -5.306 2.256 1.00 89.88 172 LYS A O 1
ATOM 1130 N N . PHE A 1 173 ? -9.014 -5.695 1.368 1.00 92.81 173 PHE A N 1
ATOM 1131 C CA . PHE A 1 173 ? -8.341 -4.566 1.988 1.00 92.81 173 PHE A CA 1
ATOM 1132 C C . PHE A 1 173 ? -8.170 -3.413 0.999 1.00 92.81 173 PHE A C 1
ATOM 1134 O O . PHE A 1 173 ? -7.794 -3.581 -0.160 1.00 92.81 173 PHE A O 1
ATOM 1141 N N . VAL A 1 174 ? -8.464 -2.206 1.473 1.00 95.19 174 VAL A N 1
ATOM 1142 C CA . VAL A 1 174 ? -8.158 -0.949 0.789 1.00 95.19 174 VAL A CA 1
ATOM 1143 C C . VAL A 1 174 ? -7.201 -0.182 1.683 1.00 95.19 174 VAL A C 1
ATOM 1145 O O . VAL A 1 174 ? -7.630 0.478 2.626 1.00 95.19 174 VAL A O 1
ATOM 1148 N N . VAL A 1 175 ? -5.905 -0.307 1.422 1.00 96.75 175 VAL A N 1
ATOM 1149 C CA . VAL A 1 175 ? -4.847 0.300 2.233 1.00 96.75 175 VAL A CA 1
ATOM 1150 C C . VAL A 1 175 ? -4.332 1.549 1.533 1.00 96.75 175 VAL A C 1
ATOM 1152 O O . VAL A 1 175 ? -4.007 1.527 0.349 1.00 96.75 175 VAL A O 1
ATOM 1155 N N . THR A 1 176 ? -4.260 2.651 2.267 1.00 95.25 176 THR A N 1
ATOM 1156 C CA . THR A 1 176 ? -3.526 3.853 1.878 1.00 95.25 176 THR A CA 1
ATOM 1157 C C . THR A 1 176 ? -2.545 4.167 2.985 1.00 95.25 176 THR A C 1
ATOM 1159 O O . THR A 1 176 ? -2.948 4.520 4.102 1.00 95.25 176 THR A O 1
ATOM 1162 N N . ASP A 1 177 ? -1.266 4.022 2.688 1.00 92.94 177 ASP A N 1
ATOM 1163 C CA . ASP A 1 177 ? -0.204 4.405 3.596 1.00 92.94 177 ASP A CA 1
ATOM 1164 C C . ASP A 1 177 ? 0.254 5.852 3.383 1.00 92.94 177 ASP A C 1
ATOM 1166 O O . ASP A 1 177 ? -0.270 6.602 2.555 1.00 92.94 177 ASP A O 1
ATOM 1170 N N . GLY A 1 178 ? 1.109 6.307 4.295 1.00 91.00 178 GLY A N 1
ATOM 1171 C CA . GLY A 1 178 ? 1.589 7.678 4.367 1.00 91.00 178 GLY A CA 1
ATOM 1172 C C . GLY A 1 178 ? 3.067 7.779 4.019 1.00 91.00 178 GLY A C 1
ATOM 1173 O O . GLY A 1 178 ? 3.578 7.047 3.189 1.00 91.00 178 GLY A O 1
ATOM 1174 N N . ALA A 1 179 ? 3.758 8.743 4.622 1.00 90.94 179 ALA A N 1
ATOM 1175 C CA . ALA A 1 179 ? 5.179 8.942 4.372 1.00 90.94 179 ALA A CA 1
ATOM 1176 C C . ALA A 1 179 ? 6.070 8.017 5.226 1.00 90.94 179 ALA A C 1
ATOM 1178 O O . ALA A 1 179 ? 5.695 7.600 6.324 1.00 90.94 179 ALA A O 1
ATOM 1179 N N . GLY A 1 180 ? 7.305 7.818 4.767 1.00 92.50 180 GLY A N 1
ATOM 1180 C CA . GLY A 1 180 ? 8.285 6.898 5.335 1.00 92.50 180 GLY A CA 1
ATOM 1181 C C . GLY A 1 180 ? 8.096 5.474 4.819 1.00 92.50 180 GLY A C 1
ATOM 1182 O O . GLY A 1 180 ? 7.012 5.126 4.390 1.00 92.50 180 GLY A O 1
ATOM 1183 N N . ALA A 1 181 ? 9.147 4.657 4.903 1.00 94.94 181 ALA A N 1
ATOM 1184 C CA . ALA A 1 181 ? 9.114 3.268 4.451 1.00 94.94 181 ALA A CA 1
ATOM 1185 C C . ALA A 1 181 ? 8.126 2.426 5.270 1.00 94.94 181 ALA A C 1
ATOM 1187 O O . ALA A 1 181 ? 8.249 2.359 6.496 1.00 94.94 181 ALA A O 1
ATOM 1188 N N . GLN A 1 182 ? 7.183 1.768 4.606 1.00 96.38 182 GLN A N 1
ATOM 1189 C CA . GLN A 1 182 ? 6.170 0.919 5.227 1.00 96.38 182 GLN A CA 1
ATOM 1190 C C . GLN A 1 182 ? 6.350 -0.552 4.859 1.00 96.38 182 GLN A C 1
ATOM 1192 O O . GLN A 1 182 ? 7.040 -0.920 3.911 1.00 96.38 182 GLN A O 1
ATOM 1197 N N . THR A 1 183 ? 5.715 -1.432 5.630 1.00 97.12 183 THR A N 1
ATOM 1198 C CA . THR A 1 183 ? 5.547 -2.844 5.265 1.00 97.12 183 THR A CA 1
ATOM 1199 C C . THR A 1 183 ? 4.065 -3.178 5.234 1.00 97.12 183 THR A C 1
ATOM 1201 O O . THR A 1 183 ? 3.388 -3.086 6.256 1.00 97.12 183 THR A O 1
ATOM 1204 N N . ILE A 1 184 ? 3.550 -3.578 4.077 1.00 97.31 184 ILE A N 1
ATOM 1205 C CA . ILE A 1 184 ? 2.125 -3.834 3.860 1.00 97.31 184 ILE A CA 1
ATOM 1206 C C . ILE A 1 184 ? 1.949 -5.269 3.387 1.00 97.31 184 ILE A C 1
ATOM 1208 O O . ILE A 1 184 ? 2.497 -5.658 2.363 1.00 97.31 184 ILE A O 1
ATOM 1212 N N . VAL A 1 185 ? 1.144 -6.037 4.115 1.00 95.38 185 VAL A N 1
ATOM 1213 C CA . VAL A 1 185 ? 0.700 -7.375 3.717 1.00 95.38 185 VAL A CA 1
ATOM 1214 C C . VAL A 1 185 ? -0.819 -7.407 3.831 1.00 95.38 185 VAL A C 1
ATOM 1216 O O . VAL A 1 185 ? -1.324 -7.217 4.937 1.00 95.38 185 VAL A O 1
ATOM 1219 N N . THR A 1 186 ? -1.561 -7.605 2.740 1.00 92.38 186 THR A N 1
ATOM 1220 C CA . THR A 1 186 ? -3.041 -7.600 2.775 1.00 92.38 186 THR A CA 1
ATOM 1221 C C . THR A 1 186 ? -3.654 -8.997 2.884 1.00 92.38 186 THR A C 1
ATOM 1223 O O . THR A 1 186 ? -4.622 -9.167 3.628 1.00 92.38 186 THR A O 1
ATOM 1226 N N . GLY A 1 187 ? -3.028 -10.019 2.298 1.00 89.50 187 GLY A N 1
ATOM 1227 C CA . GLY A 1 187 ? -3.392 -11.419 2.520 1.00 89.50 187 GLY A CA 1
ATOM 1228 C C . GLY A 1 187 ? -4.154 -12.017 1.341 1.00 89.50 187 GLY A C 1
ATOM 1229 O O . GLY A 1 187 ? -3.689 -11.972 0.219 1.00 89.50 187 GLY A O 1
ATOM 1230 N N . SER A 1 188 ? -5.260 -12.720 1.578 1.00 87.44 188 SER A N 1
ATOM 1231 C CA . SER A 1 188 ? -6.115 -13.204 0.481 1.00 87.44 188 SER A CA 1
ATOM 1232 C C . SER A 1 188 ? -7.269 -12.234 0.243 1.00 87.44 188 SER A C 1
ATOM 1234 O O . SER A 1 188 ? -7.925 -11.857 1.212 1.00 87.44 188 SER A O 1
ATOM 1236 N N . GLY A 1 189 ? -7.586 -11.915 -1.010 1.00 88.31 189 GLY A N 1
ATOM 1237 C CA . GLY A 1 189 ? -8.573 -10.891 -1.350 1.00 88.31 189 GLY A CA 1
ATOM 1238 C C . GLY A 1 189 ? -8.293 -10.255 -2.706 1.00 88.31 189 GLY A C 1
ATOM 1239 O O . GLY A 1 189 ? -7.304 -10.558 -3.349 1.00 88.31 189 GLY A O 1
ATOM 1240 N N . ALA A 1 190 ? -9.198 -9.406 -3.188 1.00 90.94 190 ALA A N 1
ATOM 1241 C CA . ALA A 1 190 ? -8.888 -8.523 -4.314 1.00 90.94 190 ALA A CA 1
ATOM 1242 C C . ALA A 1 190 ? -8.538 -7.148 -3.748 1.00 90.94 190 ALA A C 1
ATOM 1244 O O . ALA A 1 190 ? -9.419 -6.281 -3.614 1.00 90.94 190 ALA A O 1
ATOM 1245 N N . ASP A 1 191 ? -7.283 -6.988 -3.339 1.00 94.12 191 ASP A N 1
ATOM 1246 C CA . ASP A 1 191 ? -6.861 -5.877 -2.505 1.00 94.12 191 ASP A CA 1
ATOM 1247 C C . ASP A 1 191 ? -6.478 -4.650 -3.336 1.00 94.12 191 ASP A C 1
ATOM 1249 O O . ASP A 1 191 ? -6.222 -4.683 -4.541 1.00 94.12 191 ASP A O 1
ATOM 1253 N N . THR A 1 192 ? -6.523 -3.480 -2.711 1.00 96.25 192 THR A N 1
ATOM 1254 C CA . THR A 1 192 ? -6.037 -2.239 -3.312 1.00 96.25 192 THR A CA 1
ATOM 1255 C C . THR A 1 192 ? -5.107 -1.560 -2.330 1.00 96.25 192 THR A C 1
ATOM 1257 O O . THR A 1 192 ? -5.545 -1.129 -1.266 1.00 96.25 192 THR A O 1
ATOM 1260 N N . ILE A 1 193 ? -3.845 -1.422 -2.716 1.00 97.50 193 ILE A N 1
ATOM 1261 C CA . ILE A 1 193 ? -2.809 -0.762 -1.934 1.00 97.50 193 ILE A CA 1
ATOM 1262 C C . ILE A 1 193 ? -2.424 0.513 -2.675 1.00 97.50 193 ILE A C 1
ATOM 1264 O O . ILE A 1 193 ? -2.046 0.457 -3.838 1.00 97.50 193 ILE A O 1
ATOM 1268 N N . THR A 1 194 ? -2.563 1.668 -2.034 1.00 96.75 194 THR A N 1
ATOM 1269 C CA . THR A 1 194 ? -2.079 2.956 -2.547 1.00 96.75 194 THR A CA 1
ATOM 1270 C C . THR A 1 194 ? -0.843 3.344 -1.763 1.00 96.75 194 THR A C 1
ATOM 1272 O O . THR A 1 194 ? -1.012 3.698 -0.600 1.00 96.75 194 THR A O 1
ATOM 1275 N N . SER A 1 195 ? 0.329 3.270 -2.405 1.00 94.81 195 SER A N 1
ATOM 1276 C CA . SER A 1 195 ? 1.626 3.574 -1.790 1.00 94.81 195 SER A CA 1
ATOM 1277 C C . SER A 1 195 ? 1.772 5.078 -1.562 1.00 94.81 195 SER A C 1
ATOM 1279 O O . SER A 1 195 ? 1.578 5.883 -2.485 1.00 94.81 195 SER A O 1
ATOM 1281 N N . GLY A 1 196 ? 2.109 5.456 -0.340 1.00 93.44 196 GLY A N 1
ATOM 1282 C CA . GLY A 1 196 ? 2.540 6.769 0.093 1.00 93.44 196 GLY A CA 1
ATOM 1283 C C . GLY A 1 196 ? 4.020 6.954 -0.205 1.00 93.44 196 GLY A C 1
ATOM 1284 O O . GLY A 1 196 ? 4.537 6.253 -1.051 1.00 93.44 196 GLY A O 1
ATOM 1285 N N . ALA A 1 197 ? 4.654 7.962 0.396 1.00 93.44 197 ALA A N 1
ATOM 1286 C CA . ALA A 1 197 ? 6.022 8.360 0.073 1.00 93.44 197 ALA A CA 1
ATOM 1287 C C . ALA A 1 197 ? 7.056 7.541 0.856 1.00 93.44 197 ALA A C 1
ATOM 1289 O O . ALA A 1 197 ? 7.133 7.707 2.069 1.00 93.44 197 ALA A O 1
ATOM 1290 N N . GLY A 1 198 ? 7.944 6.794 0.215 1.00 94.62 198 GLY A N 1
ATOM 1291 C CA . GLY A 1 198 ? 8.975 6.035 0.921 1.00 94.62 198 GLY A CA 1
ATOM 1292 C C . GLY A 1 198 ? 9.545 4.914 0.069 1.00 94.62 198 GLY A C 1
ATOM 1293 O O . GLY A 1 198 ? 9.286 4.840 -1.120 1.00 94.62 198 GLY A O 1
ATOM 1294 N N . ALA A 1 199 ? 10.363 4.063 0.686 1.00 96.69 199 ALA A N 1
ATOM 1295 C CA . ALA A 1 199 ? 10.739 2.782 0.101 1.00 96.69 199 ALA A CA 1
ATOM 1296 C C . ALA A 1 199 ? 9.865 1.703 0.746 1.00 96.69 199 ALA A C 1
ATOM 1298 O O . ALA A 1 199 ? 10.252 1.111 1.761 1.00 96.69 199 ALA A O 1
ATOM 1299 N N . ASP A 1 200 ? 8.663 1.507 0.213 1.00 97.75 200 ASP A N 1
ATOM 1300 C CA . ASP A 1 200 ? 7.669 0.616 0.806 1.00 97.75 200 ASP A CA 1
ATOM 1301 C C . ASP A 1 200 ? 7.898 -0.838 0.380 1.00 97.75 200 ASP A C 1
ATOM 1303 O O . ASP A 1 200 ? 8.352 -1.135 -0.723 1.00 97.75 200 ASP A O 1
ATOM 1307 N N . THR A 1 201 ? 7.595 -1.792 1.260 1.00 97.88 201 THR A N 1
ATOM 1308 C CA . THR A 1 201 ? 7.580 -3.228 0.937 1.00 97.88 201 THR A CA 1
ATOM 1309 C C . THR A 1 201 ? 6.151 -3.737 0.977 1.00 97.88 201 THR A C 1
ATOM 1311 O O . THR A 1 201 ? 5.515 -3.723 2.030 1.00 97.88 201 THR A O 1
ATOM 1314 N N . ILE A 1 202 ? 5.652 -4.208 -0.163 1.00 97.88 202 ILE A N 1
ATOM 1315 C CA . ILE A 1 202 ? 4.248 -4.553 -0.358 1.00 97.88 202 ILE A CA 1
ATOM 1316 C C . ILE A 1 202 ? 4.120 -6.019 -0.793 1.00 97.88 202 ILE A C 1
ATOM 1318 O O . ILE A 1 202 ? 4.816 -6.503 -1.694 1.00 97.88 202 ILE A O 1
ATOM 1322 N N . THR A 1 203 ? 3.208 -6.727 -0.139 1.00 95.44 203 THR A N 1
ATOM 1323 C CA . THR A 1 203 ? 2.759 -8.082 -0.462 1.00 95.44 203 THR A CA 1
ATOM 1324 C C . THR A 1 203 ? 1.238 -8.039 -0.593 1.00 95.44 203 THR A C 1
ATOM 1326 O O . THR A 1 203 ? 0.549 -7.798 0.402 1.00 95.44 203 THR A O 1
ATOM 1329 N N . GLY A 1 204 ? 0.713 -8.226 -1.805 1.00 92.38 204 GLY A N 1
ATOM 1330 C CA . GLY A 1 204 ? -0.741 -8.282 -2.021 1.00 92.38 204 GLY A CA 1
ATOM 1331 C C . GLY A 1 204 ? -1.324 -9.589 -1.480 1.00 92.38 204 GLY A C 1
ATOM 1332 O O . GLY A 1 204 ? -2.267 -9.603 -0.694 1.00 92.38 204 GLY A O 1
ATOM 1333 N N . GLY A 1 205 ? -0.614 -10.681 -1.743 1.00 90.31 205 GLY A N 1
ATOM 1334 C CA . GLY A 1 205 ? -0.950 -12.038 -1.378 1.00 90.31 205 GLY A CA 1
ATOM 1335 C C . GLY A 1 205 ? -1.735 -12.727 -2.488 1.00 90.31 205 GLY A C 1
ATOM 1336 O O . GLY A 1 205 ? -1.291 -12.804 -3.628 1.00 90.31 205 GLY A O 1
ATOM 1337 N N . ALA A 1 206 ? -2.840 -13.377 -2.137 1.00 87.81 206 ALA A N 1
ATOM 1338 C CA . ALA A 1 206 ? -3.599 -14.182 -3.086 1.00 87.81 206 ALA A CA 1
ATOM 1339 C C . ALA A 1 206 ? -4.848 -13.442 -3.560 1.00 87.81 206 ALA A C 1
ATOM 1341 O O . ALA A 1 206 ? -5.725 -13.142 -2.758 1.00 87.81 206 ALA A O 1
ATOM 1342 N N . GLY A 1 207 ? -5.020 -13.323 -4.870 1.00 87.88 207 GLY A N 1
ATOM 1343 C CA . GLY A 1 207 ? -6.221 -12.771 -5.481 1.00 87.88 207 GLY A CA 1
ATOM 1344 C C . GLY A 1 207 ? -5.849 -11.790 -6.576 1.00 87.88 207 GLY A C 1
ATOM 1345 O O . GLY A 1 207 ? -4.909 -12.064 -7.309 1.00 87.88 207 GLY A O 1
ATOM 1346 N N . LEU A 1 208 ? -6.653 -10.743 -6.769 1.00 89.38 208 LEU A N 1
ATOM 1347 C CA . LEU A 1 208 ? -6.422 -9.744 -7.818 1.00 89.38 208 LEU A CA 1
ATOM 1348 C C . LEU A 1 208 ? -6.084 -8.419 -7.178 1.00 89.38 208 LEU A C 1
ATOM 1350 O O . LEU A 1 208 ? -6.989 -7.640 -6.850 1.00 89.38 208 LEU A O 1
ATOM 1354 N N . ASP A 1 209 ? -4.793 -8.174 -7.038 1.00 93.19 209 ASP A N 1
ATOM 1355 C CA . ASP A 1 209 ? -4.318 -7.037 -6.285 1.00 93.19 209 ASP A CA 1
ATOM 1356 C C . ASP A 1 209 ? -4.015 -5.858 -7.198 1.00 93.19 209 ASP A C 1
ATOM 1358 O O . ASP A 1 209 ? -3.589 -5.968 -8.356 1.00 93.19 209 ASP A O 1
ATOM 1362 N N . ARG A 1 210 ? -4.290 -4.670 -6.669 1.00 95.00 210 ARG A N 1
ATOM 1363 C CA . ARG A 1 210 ? -4.038 -3.412 -7.358 1.00 95.00 210 ARG A CA 1
ATOM 1364 C C . ARG A 1 210 ? -3.113 -2.536 -6.536 1.00 95.00 210 ARG A C 1
ATOM 1366 O O . ARG A 1 210 ? -3.524 -1.982 -5.518 1.00 95.00 210 ARG A O 1
ATOM 1373 N N . PHE A 1 211 ? -1.904 -2.350 -7.046 1.00 96.75 211 PHE A N 1
ATOM 1374 C CA . PHE A 1 211 ? -0.874 -1.485 -6.486 1.00 96.75 211 PHE A CA 1
ATOM 1375 C C . PHE A 1 211 ? -0.941 -0.121 -7.177 1.00 96.75 211 PHE A C 1
ATOM 1377 O O . PHE A 1 211 ? -0.732 -0.006 -8.384 1.00 96.75 211 PHE A O 1
ATOM 1384 N N . VAL A 1 212 ? -1.306 0.918 -6.436 1.00 97.06 212 VAL A N 1
ATOM 1385 C CA . VAL A 1 212 ? -1.543 2.268 -6.948 1.00 97.06 212 VAL A CA 1
ATOM 1386 C C . VAL A 1 212 ? -0.411 3.179 -6.495 1.00 97.06 212 VAL A C 1
ATOM 1388 O O . VAL A 1 212 ? -0.186 3.340 -5.298 1.00 97.06 212 VAL A O 1
ATOM 1391 N N . PHE A 1 213 ? 0.248 3.817 -7.455 1.00 96.25 213 PHE A N 1
ATOM 1392 C CA . PHE A 1 213 ? 1.326 4.769 -7.221 1.00 96.25 213 PHE A CA 1
ATOM 1393 C C . PHE A 1 213 ? 0.927 6.166 -7.695 1.00 96.25 213 PHE A C 1
ATOM 1395 O O . PHE A 1 213 ? 0.262 6.358 -8.715 1.00 96.25 213 PHE A O 1
ATOM 1402 N N . SER A 1 214 ? 1.350 7.163 -6.935 1.00 93.75 214 SER A N 1
ATOM 1403 C CA . SER A 1 214 ? 1.281 8.578 -7.280 1.00 93.75 214 SER A CA 1
ATOM 1404 C C . SER A 1 214 ? 2.688 9.090 -7.574 1.00 93.75 214 SER A C 1
ATOM 1406 O O . SER A 1 214 ? 3.667 8.428 -7.249 1.00 93.75 214 SER A O 1
ATOM 1408 N N . THR A 1 215 ? 2.815 10.296 -8.127 1.00 90.94 215 THR A N 1
ATOM 1409 C CA . THR A 1 215 ? 4.134 10.902 -8.374 1.00 90.94 215 THR A CA 1
ATOM 1410 C C . THR A 1 215 ? 4.968 11.030 -7.099 1.00 90.94 215 THR A C 1
ATOM 1412 O O . THR A 1 215 ? 6.177 11.077 -7.167 1.00 90.94 215 THR A O 1
ATOM 1415 N N . THR A 1 216 ? 4.370 11.068 -5.909 1.00 90.56 216 THR A N 1
ATOM 1416 C CA . THR A 1 216 ? 5.130 11.209 -4.656 1.00 90.56 216 THR A CA 1
ATOM 1417 C C . THR A 1 216 ? 5.418 9.888 -3.953 1.00 90.56 216 THR A C 1
ATOM 1419 O O . THR A 1 216 ? 5.929 9.929 -2.839 1.00 90.56 216 THR A O 1
ATOM 1422 N N . SER A 1 217 ? 5.062 8.742 -4.541 1.00 92.50 217 SER A N 1
ATOM 1423 C CA . SER A 1 217 ? 5.081 7.468 -3.816 1.00 92.50 217 SER A CA 1
ATOM 1424 C C . SER A 1 217 ? 6.492 6.969 -3.478 1.00 92.50 217 SER A C 1
ATOM 1426 O O . SER A 1 217 ? 6.755 6.524 -2.379 1.00 92.50 217 SER A O 1
ATOM 1428 N N . THR A 1 218 ? 7.483 7.159 -4.339 1.00 90.69 218 THR A N 1
ATOM 1429 C CA . THR A 1 218 ? 8.838 6.698 -3.988 1.00 90.69 218 THR A CA 1
ATOM 1430 C C . THR A 1 218 ? 9.639 7.746 -3.194 1.00 90.69 218 THR A C 1
ATOM 1432 O O . THR A 1 218 ? 10.596 7.437 -2.484 1.00 90.69 218 THR A O 1
ATOM 1435 N N . GLY A 1 219 ? 9.300 9.033 -3.316 1.00 89.62 219 GLY A N 1
ATOM 1436 C CA . GLY A 1 219 ? 10.252 10.112 -3.026 1.00 89.62 219 GLY A CA 1
ATOM 1437 C C . GLY A 1 219 ? 11.278 10.228 -4.156 1.00 89.62 219 GLY A C 1
ATOM 1438 O O . GLY A 1 219 ? 10.914 10.041 -5.304 1.00 89.62 219 GLY A O 1
ATOM 1439 N N . THR A 1 220 ? 12.548 10.548 -3.878 1.00 94.06 220 THR A N 1
ATOM 1440 C CA . THR A 1 220 ? 13.586 10.606 -4.933 1.00 94.06 220 THR A CA 1
ATOM 1441 C C . THR A 1 220 ? 14.145 9.212 -5.207 1.00 94.06 220 THR A C 1
ATOM 1443 O O . THR A 1 220 ? 14.845 8.693 -4.332 1.00 94.06 220 THR A O 1
ATOM 1446 N N . PRO A 1 221 ? 13.912 8.598 -6.381 1.00 96.75 221 PRO A N 1
ATOM 1447 C CA . PRO A 1 221 ? 14.430 7.266 -6.650 1.00 96.75 221 PRO A CA 1
ATOM 1448 C C . PRO A 1 221 ? 15.957 7.182 -6.605 1.00 96.75 221 PRO A C 1
ATOM 1450 O O . PRO A 1 221 ? 16.663 8.064 -7.098 1.00 96.75 221 PRO A O 1
ATOM 1453 N N . THR A 1 222 ? 16.477 6.093 -6.046 1.00 96.62 222 THR A N 1
ATOM 1454 C CA . THR A 1 222 ? 17.908 5.746 -6.077 1.00 96.62 222 THR A CA 1
ATOM 1455 C C . THR A 1 222 ? 18.070 4.230 -6.210 1.00 96.62 222 THR A C 1
ATOM 1457 O O . THR A 1 222 ? 17.094 3.493 -6.305 1.00 96.62 222 THR A O 1
ATOM 1460 N N . ASP A 1 223 ? 19.302 3.732 -6.160 1.00 95.50 223 ASP A N 1
ATOM 1461 C CA . ASP A 1 223 ? 19.602 2.299 -6.042 1.00 95.50 223 ASP A CA 1
ATOM 1462 C C . ASP A 1 223 ? 19.252 1.686 -4.670 1.00 95.50 223 ASP A C 1
ATOM 1464 O O . ASP A 1 223 ? 19.467 0.496 -4.445 1.00 95.50 223 ASP A O 1
ATOM 1468 N N . THR A 1 224 ? 18.728 2.495 -3.751 1.00 95.06 224 THR A N 1
ATOM 1469 C CA . THR A 1 224 ? 18.348 2.115 -2.383 1.00 95.06 224 THR A CA 1
ATOM 1470 C C . THR A 1 224 ? 16.999 2.695 -1.950 1.00 95.06 224 THR A C 1
ATOM 1472 O O . THR A 1 224 ? 16.528 2.370 -0.863 1.00 95.06 224 THR A O 1
ATOM 1475 N N . ASN A 1 225 ? 16.375 3.531 -2.784 1.00 96.44 225 ASN A N 1
ATOM 1476 C CA . ASN A 1 225 ? 15.082 4.156 -2.536 1.00 96.44 225 ASN A CA 1
ATOM 1477 C C . ASN A 1 225 ? 14.134 3.848 -3.699 1.00 96.44 225 ASN A C 1
ATOM 1479 O O . ASN A 1 225 ? 14.175 4.504 -4.741 1.00 96.44 225 ASN A O 1
ATOM 1483 N N . PHE A 1 226 ? 13.341 2.799 -3.514 1.00 97.88 226 PHE A N 1
ATOM 1484 C CA . PHE A 1 226 ? 12.314 2.314 -4.426 1.00 97.88 226 PHE A CA 1
ATOM 1485 C C . PHE A 1 226 ? 11.310 1.474 -3.647 1.00 97.88 226 PHE A C 1
ATOM 1487 O O . PHE A 1 226 ? 11.656 0.849 -2.641 1.00 97.88 226 PHE A O 1
ATOM 1494 N N . ASP A 1 227 ? 10.092 1.409 -4.159 1.00 98.50 227 ASP A N 1
ATOM 1495 C CA . ASP A 1 227 ? 9.065 0.521 -3.635 1.00 98.50 227 ASP A CA 1
ATOM 1496 C C . ASP A 1 227 ? 9.331 -0.911 -4.097 1.00 98.50 227 ASP A C 1
ATOM 1498 O O . ASP A 1 227 ? 9.850 -1.141 -5.188 1.00 98.50 227 ASP A O 1
ATOM 1502 N N . THR A 1 228 ? 8.997 -1.903 -3.281 1.00 98.25 228 THR A N 1
ATOM 1503 C CA . THR A 1 228 ? 9.187 -3.322 -3.591 1.00 98.25 228 THR A CA 1
ATOM 1504 C C . THR A 1 228 ? 7.864 -4.058 -3.499 1.00 98.25 228 THR A C 1
ATOM 1506 O O . THR A 1 228 ? 7.324 -4.234 -2.411 1.00 98.25 228 THR A O 1
ATOM 1509 N N . ILE A 1 229 ? 7.388 -4.575 -4.629 1.00 97.50 229 ILE A N 1
ATOM 1510 C CA . ILE A 1 229 ? 6.301 -5.554 -4.670 1.00 97.50 229 ILE A CA 1
ATOM 1511 C C . ILE A 1 229 ? 6.932 -6.948 -4.662 1.00 97.50 229 ILE A C 1
ATOM 1513 O O . ILE A 1 229 ? 7.762 -7.300 -5.510 1.00 97.50 229 ILE A O 1
ATOM 1517 N N . THR A 1 230 ? 6.583 -7.727 -3.647 1.00 95.75 230 THR A N 1
ATOM 1518 C CA . THR A 1 230 ? 7.258 -8.994 -3.319 1.00 95.75 230 THR A CA 1
ATOM 1519 C C . THR A 1 230 ? 6.674 -10.206 -4.035 1.00 95.75 230 THR A C 1
ATOM 1521 O O . THR A 1 230 ? 7.364 -11.213 -4.182 1.00 95.75 230 THR A O 1
ATOM 1524 N N . ASP A 1 231 ? 5.430 -10.109 -4.493 1.00 92.19 231 ASP A N 1
ATOM 1525 C CA . ASP A 1 231 ? 4.638 -11.242 -4.953 1.00 92.19 231 ASP A CA 1
ATOM 1526 C C . ASP A 1 231 ? 3.738 -10.894 -6.137 1.00 92.19 231 ASP A C 1
ATOM 1528 O O . ASP A 1 231 ? 2.658 -11.446 -6.251 1.00 92.19 231 ASP A O 1
ATOM 1532 N N . PHE A 1 232 ? 4.178 -10.014 -7.041 1.00 91.06 232 PHE A N 1
ATOM 1533 C CA . PHE A 1 232 ? 3.416 -9.685 -8.249 1.00 91.06 232 PHE A CA 1
ATOM 1534 C C . PHE A 1 232 ? 3.178 -10.964 -9.083 1.00 91.06 232 PHE A C 1
ATOM 1536 O O . PHE A 1 232 ? 4.068 -11.423 -9.814 1.00 91.06 232 PHE A O 1
ATOM 1543 N N . THR A 1 233 ? 2.021 -11.611 -8.896 1.00 73.19 233 THR A N 1
ATOM 1544 C CA . THR A 1 233 ? 1.852 -13.033 -9.211 1.00 73.19 233 THR A CA 1
ATOM 1545 C C . THR A 1 233 ? 1.513 -13.256 -10.685 1.00 73.19 233 THR A C 1
ATOM 1547 O O . THR A 1 233 ? 0.633 -12.633 -11.277 1.00 73.19 233 THR A O 1
ATOM 1550 N N . LYS A 1 234 ? 2.201 -14.231 -11.294 1.00 64.38 234 LYS A N 1
ATOM 1551 C CA . LYS A 1 234 ? 1.813 -14.884 -12.552 1.00 64.38 234 LYS A CA 1
ATOM 1552 C C . LYS A 1 234 ? 0.868 -16.040 -12.222 1.00 64.38 234 LYS A C 1
ATOM 1554 O O . LYS A 1 234 ? 1.336 -17.089 -11.783 1.00 64.38 234 LYS A O 1
ATOM 1559 N N . THR A 1 235 ? -0.414 -15.934 -12.562 1.00 51.09 235 THR A N 1
ATOM 1560 C CA . THR A 1 235 ? -1.200 -17.143 -12.855 1.00 51.09 235 THR A CA 1
ATOM 1561 C C . THR A 1 235 ? -1.841 -16.997 -14.227 1.00 51.09 235 THR A C 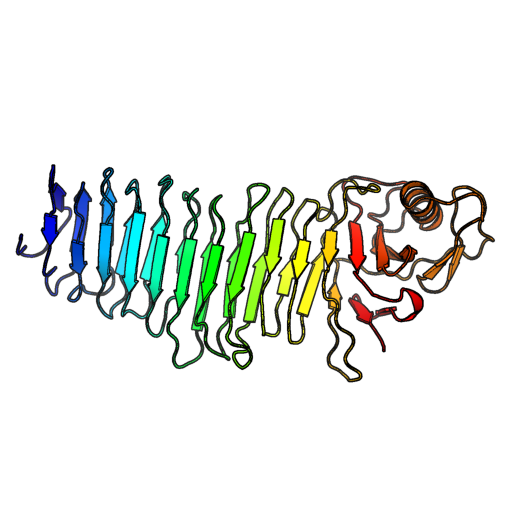1
ATOM 1563 O O . THR A 1 235 ? -2.548 -16.032 -14.490 1.00 51.09 235 THR A O 1
ATOM 1566 N N . ALA A 1 236 ? -1.553 -17.933 -15.136 1.00 45.22 236 ALA A N 1
ATOM 1567 C CA . ALA A 1 236 ? -2.040 -17.895 -16.512 1.00 45.22 236 ALA A CA 1
ATOM 1568 C C . ALA A 1 236 ? -3.582 -17.792 -16.558 1.00 45.22 236 ALA A C 1
ATOM 1570 O O . ALA A 1 236 ? -4.280 -18.727 -16.165 1.00 45.22 236 ALA A O 1
ATOM 1571 N N . GLY A 1 237 ? -4.111 -16.658 -17.030 1.00 51.44 237 GLY A N 1
ATOM 1572 C CA . GLY A 1 237 ? -5.549 -16.371 -17.084 1.00 51.44 237 GLY A CA 1
ATOM 1573 C C . GLY A 1 237 ? -5.868 -14.874 -16.992 1.00 51.44 237 GLY A C 1
ATOM 1574 O O . GLY A 1 237 ? -4.971 -14.042 -16.955 1.00 51.44 237 GLY A O 1
ATOM 1575 N N . ALA A 1 238 ? -7.161 -14.528 -16.946 1.00 52.59 238 ALA A N 1
ATOM 1576 C CA . ALA A 1 238 ? -7.677 -13.150 -16.851 1.00 52.59 238 ALA A CA 1
ATOM 1577 C C . ALA A 1 238 ? -7.535 -12.511 -15.449 1.00 52.59 238 ALA A C 1
ATOM 1579 O O . ALA A 1 238 ? -8.195 -11.521 -15.144 1.00 52.59 238 ALA A O 1
ATOM 1580 N N . ASN A 1 239 ? -6.696 -13.103 -14.601 1.00 58.12 239 ASN A N 1
ATOM 1581 C CA . ASN A 1 239 ? -6.597 -12.840 -13.176 1.00 58.12 239 ASN A CA 1
ATOM 1582 C C . ASN A 1 239 ? -5.173 -12.370 -12.856 1.00 58.12 239 ASN A C 1
ATOM 1584 O O . ASN A 1 239 ? -4.361 -13.155 -12.376 1.00 58.12 239 ASN A O 1
ATOM 1588 N N . LEU A 1 240 ? -4.869 -11.123 -13.219 1.00 77.44 240 LEU A N 1
ATOM 1589 C CA . LEU A 1 240 ? -3.540 -10.534 -13.090 1.00 77.44 240 LEU A CA 1
ATOM 1590 C C . LEU A 1 240 ? -3.568 -9.371 -12.108 1.00 77.44 240 LEU A C 1
ATOM 1592 O O . LEU A 1 240 ? -4.466 -8.526 -12.181 1.00 77.44 240 LEU A O 1
ATOM 1596 N N . ASP A 1 241 ? -2.539 -9.301 -11.273 1.00 90.50 241 ASP A N 1
ATOM 1597 C CA . ASP A 1 241 ? -2.249 -8.108 -10.496 1.00 90.50 241 ASP A CA 1
ATOM 1598 C C . ASP A 1 241 ? -1.978 -6.920 -11.424 1.00 90.50 241 ASP A C 1
ATOM 1600 O O . ASP A 1 241 ? -1.516 -7.059 -12.567 1.00 90.50 241 ASP A O 1
ATOM 1604 N N . THR A 1 242 ? -2.281 -5.724 -10.927 1.00 93.50 242 THR A N 1
ATOM 1605 C CA . THR A 1 242 ? -2.132 -4.481 -11.687 1.00 93.50 242 THR A CA 1
ATOM 1606 C C . THR A 1 242 ? -1.313 -3.460 -10.922 1.00 93.50 242 THR A C 1
ATOM 1608 O O . THR A 1 242 ? -1.546 -3.220 -9.740 1.00 93.50 242 THR A O 1
ATOM 1611 N N . ILE A 1 243 ? -0.398 -2.797 -11.627 1.00 95.38 243 ILE A N 1
ATOM 1612 C CA . ILE A 1 243 ? 0.201 -1.539 -11.171 1.00 95.38 243 ILE A CA 1
ATOM 1613 C C . ILE A 1 243 ? -0.523 -0.411 -11.889 1.00 95.38 243 ILE A C 1
ATOM 1615 O O . ILE A 1 243 ? -0.603 -0.408 -13.117 1.00 95.38 243 ILE A O 1
ATOM 1619 N N . ALA A 1 244 ? -1.049 0.545 -11.139 1.00 94.81 244 ALA A N 1
ATOM 1620 C CA . ALA A 1 244 ? -1.736 1.711 -11.670 1.00 94.81 244 ALA A CA 1
ATOM 1621 C C . ALA A 1 244 ? -1.043 2.991 -11.202 1.00 94.81 244 ALA A C 1
ATOM 1623 O O . ALA A 1 244 ? -0.588 3.081 -10.066 1.00 94.81 244 ALA A O 1
ATOM 1624 N N . ALA A 1 245 ? -1.022 4.000 -12.066 1.00 92.75 245 ALA A N 1
ATOM 1625 C CA . ALA A 1 245 ? -0.583 5.347 -11.724 1.00 92.75 245 ALA A CA 1
ATOM 1626 C C . ALA A 1 245 ? -1.501 6.390 -12.374 1.00 92.75 245 ALA A C 1
ATOM 1628 O O . ALA A 1 245 ? -2.377 6.042 -13.171 1.00 92.75 245 ALA A O 1
ATOM 1629 N N . THR A 1 246 ? -1.310 7.675 -12.059 1.00 86.56 246 THR A N 1
ATOM 1630 C CA . THR A 1 246 ? -2.086 8.776 -12.667 1.00 86.56 246 THR A CA 1
ATOM 1631 C C . THR A 1 246 ? -2.044 8.732 -14.195 1.00 86.56 246 THR A C 1
ATOM 1633 O O . THR A 1 246 ? -3.067 8.937 -14.846 1.00 86.56 246 THR A O 1
ATOM 1636 N N . ALA A 1 247 ? -0.870 8.440 -14.756 1.00 88.69 247 ALA A N 1
ATOM 1637 C CA . ALA A 1 247 ? -0.667 8.214 -16.177 1.00 88.69 247 ALA A CA 1
ATOM 1638 C C . ALA A 1 247 ? 0.422 7.153 -16.378 1.00 88.69 247 ALA A C 1
ATOM 1640 O O . ALA A 1 247 ? 1.485 7.241 -15.769 1.00 88.69 247 ALA A O 1
ATOM 1641 N N . LEU A 1 248 ? 0.160 6.184 -17.252 1.00 92.56 248 LEU A N 1
ATOM 1642 C CA . LEU A 1 248 ? 1.142 5.222 -17.746 1.00 92.56 248 LEU A CA 1
ATOM 1643 C C . LEU A 1 248 ? 1.179 5.296 -19.272 1.00 92.56 248 LEU A C 1
ATOM 1645 O O . LEU A 1 248 ? 0.275 4.828 -19.968 1.00 92.56 248 LEU A O 1
ATOM 1649 N N . ILE A 1 249 ? 2.237 5.914 -19.782 1.00 93.00 249 ILE A N 1
ATOM 1650 C CA . ILE A 1 249 ? 2.526 6.091 -21.201 1.00 93.00 249 ILE A CA 1
ATOM 1651 C C . ILE A 1 249 ? 3.709 5.193 -21.545 1.00 93.00 249 ILE A C 1
ATOM 1653 O O . ILE A 1 249 ? 4.706 5.163 -20.829 1.00 93.00 249 ILE A O 1
ATOM 1657 N N . LEU A 1 250 ? 3.620 4.474 -22.663 1.00 92.44 250 LEU A N 1
ATOM 1658 C CA . LEU A 1 250 ? 4.735 3.676 -23.166 1.00 92.44 250 LEU A CA 1
ATOM 1659 C C . LEU A 1 250 ? 5.945 4.574 -23.445 1.00 92.44 250 LEU A C 1
ATOM 1661 O O . LEU A 1 250 ? 5.910 5.403 -24.357 1.00 92.44 250 LEU A O 1
ATOM 1665 N N . GLY A 1 251 ? 7.019 4.376 -22.682 1.00 91.12 251 GLY A N 1
ATOM 1666 C CA . GLY A 1 251 ? 8.308 4.988 -22.953 1.00 91.12 251 GLY A CA 1
ATOM 1667 C C . GLY A 1 251 ? 8.850 4.564 -24.314 1.00 91.12 251 GLY A C 1
ATOM 1668 O O . GLY A 1 251 ? 8.702 3.407 -24.729 1.00 91.12 251 GLY A O 1
ATOM 1669 N N . MET A 1 252 ? 9.483 5.502 -25.017 1.00 90.25 252 MET A N 1
ATOM 1670 C CA . MET A 1 252 ? 10.053 5.248 -26.335 1.00 90.25 252 MET A CA 1
ATOM 1671 C C . MET A 1 252 ? 11.331 6.053 -26.549 1.00 90.25 252 MET A C 1
ATOM 1673 O O . MET A 1 252 ? 11.312 7.279 -26.539 1.00 90.25 252 MET A O 1
ATOM 1677 N N . GLN A 1 253 ? 12.421 5.344 -26.826 1.00 92.94 253 GLN A N 1
ATOM 1678 C CA . GLN A 1 253 ? 13.691 5.906 -27.268 1.00 92.94 253 GLN A CA 1
ATOM 1679 C C . GLN A 1 253 ? 14.300 4.931 -28.274 1.00 92.94 253 GLN A C 1
ATOM 1681 O O . GLN A 1 253 ? 14.813 3.881 -27.906 1.00 92.94 253 GLN A O 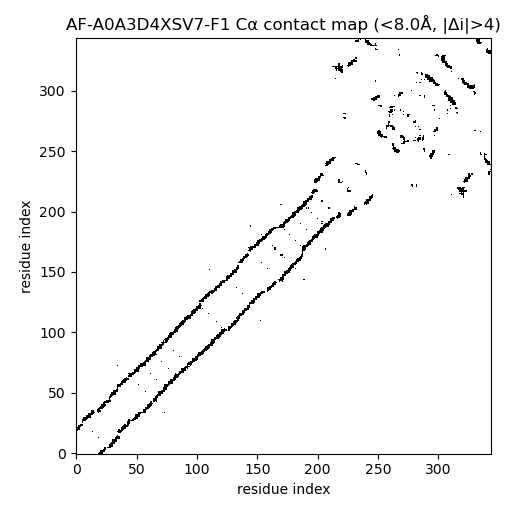1
ATOM 1686 N N . THR A 1 254 ? 14.231 5.268 -29.561 1.00 87.69 254 THR A N 1
ATOM 1687 C CA . THR A 1 254 ? 14.656 4.379 -30.661 1.00 87.69 254 THR A CA 1
ATOM 1688 C C . THR A 1 254 ? 16.132 4.517 -31.037 1.00 87.69 254 THR A C 1
ATOM 1690 O O . THR A 1 254 ? 16.600 3.845 -31.954 1.00 87.69 254 THR A O 1
ATOM 1693 N N . ALA A 1 255 ? 16.873 5.387 -30.347 1.00 90.19 255 ALA A N 1
ATOM 1694 C CA . ALA A 1 255 ? 18.314 5.514 -30.520 1.00 90.19 255 ALA A CA 1
ATOM 1695 C C . ALA A 1 255 ? 19.021 4.336 -29.839 1.00 90.19 255 ALA A C 1
ATOM 1697 O O . ALA A 1 255 ? 18.550 3.852 -28.810 1.00 90.19 255 ALA A O 1
ATOM 1698 N N . THR A 1 256 ? 20.144 3.889 -30.404 1.00 90.38 256 THR A N 1
ATOM 1699 C CA . THR A 1 256 ? 21.000 2.867 -29.788 1.00 90.38 256 THR A CA 1
ATOM 1700 C C . THR A 1 256 ? 21.458 3.321 -28.406 1.00 90.38 256 THR A C 1
ATOM 1702 O O . THR A 1 256 ? 21.821 4.486 -28.241 1.00 90.38 256 THR A O 1
ATOM 1705 N N . ALA A 1 257 ? 21.460 2.399 -27.446 1.00 94.69 257 ALA A N 1
ATOM 1706 C CA . ALA A 1 257 ? 21.928 2.662 -26.099 1.00 94.69 257 ALA A CA 1
ATOM 1707 C C . ALA A 1 257 ? 23.393 3.105 -26.149 1.00 94.69 257 ALA A C 1
ATOM 1709 O O . ALA A 1 257 ? 24.203 2.531 -26.881 1.00 94.69 257 ALA A O 1
ATOM 1710 N N . GLY A 1 258 ? 23.698 4.150 -25.396 1.00 95.62 258 GLY A N 1
ATOM 1711 C CA . GLY A 1 258 ? 25.052 4.621 -25.151 1.00 95.62 258 GLY A CA 1
ATOM 1712 C C . GLY A 1 258 ? 25.211 4.870 -23.660 1.00 95.62 258 GLY A C 1
ATOM 1713 O O . GLY A 1 258 ? 24.213 4.949 -22.949 1.00 95.62 258 GLY A O 1
ATOM 1714 N N . ALA A 1 259 ? 26.447 5.005 -23.185 1.00 96.38 259 ALA A N 1
ATOM 1715 C CA . ALA A 1 259 ? 26.715 5.265 -21.771 1.00 96.38 259 ALA A CA 1
ATOM 1716 C C . ALA A 1 259 ? 25.811 6.384 -21.211 1.00 96.38 259 ALA A C 1
ATOM 1718 O O . ALA A 1 259 ? 25.864 7.527 -21.680 1.00 96.38 259 ALA A O 1
ATOM 1719 N N . GLY A 1 260 ? 24.979 6.049 -20.220 1.00 95.19 260 GLY A N 1
ATOM 1720 C CA . GLY A 1 260 ? 24.061 6.984 -19.568 1.00 95.19 260 GLY A CA 1
ATOM 1721 C C . GLY A 1 260 ? 22.780 7.324 -20.339 1.00 95.19 260 GLY A C 1
ATOM 1722 O O . GLY A 1 260 ? 22.076 8.243 -19.925 1.00 95.19 260 GLY A O 1
ATOM 1723 N N . VAL A 1 261 ? 22.451 6.625 -21.432 1.00 95.62 261 VAL A N 1
ATOM 1724 C CA . VAL A 1 261 ? 21.173 6.763 -22.159 1.00 95.62 261 VAL A CA 1
ATOM 1725 C C . VAL A 1 261 ? 20.687 5.397 -22.653 1.00 95.62 261 VAL A C 1
ATOM 1727 O O . VAL A 1 261 ? 21.337 4.745 -23.471 1.00 95.62 261 VAL A O 1
ATOM 1730 N N . ALA A 1 262 ? 19.501 4.980 -22.207 1.00 97.38 262 ALA A N 1
ATOM 1731 C CA . ALA A 1 262 ? 18.903 3.702 -22.592 1.00 97.38 262 ALA A CA 1
ATOM 1732 C C . ALA A 1 262 ? 18.217 3.752 -23.973 1.00 97.38 262 ALA A C 1
ATOM 1734 O O . ALA A 1 262 ? 17.669 4.775 -24.385 1.00 97.38 262 ALA A O 1
ATOM 1735 N N . THR A 1 263 ? 18.153 2.608 -24.660 1.00 97.50 263 THR A N 1
ATOM 1736 C CA . THR A 1 263 ? 17.145 2.376 -25.714 1.00 97.50 263 THR A CA 1
ATOM 1737 C C . THR A 1 263 ? 15.870 1.886 -25.047 1.00 97.50 263 THR A C 1
ATOM 1739 O O . THR A 1 263 ? 15.944 1.005 -24.197 1.00 97.50 263 THR A O 1
ATOM 1742 N N . ILE A 1 264 ? 14.704 2.391 -25.453 1.00 96.25 264 ILE A N 1
ATOM 1743 C CA . ILE A 1 264 ? 13.405 1.966 -24.915 1.00 96.25 264 ILE A CA 1
ATOM 1744 C C . ILE A 1 264 ? 12.480 1.602 -26.072 1.00 96.25 264 ILE A C 1
ATOM 1746 O O . ILE A 1 264 ? 12.093 2.460 -26.869 1.00 96.25 264 ILE A O 1
ATOM 1750 N N . THR A 1 265 ? 12.114 0.324 -26.157 1.00 93.81 265 THR A N 1
ATOM 1751 C CA . THR A 1 265 ? 11.214 -0.209 -27.187 1.00 93.81 265 THR A CA 1
ATOM 1752 C C . THR A 1 265 ? 9.965 -0.769 -26.528 1.00 93.81 265 THR A C 1
ATOM 1754 O O . THR A 1 265 ? 10.035 -1.751 -25.797 1.00 93.81 265 THR A O 1
ATOM 1757 N N . SER A 1 266 ? 8.811 -0.155 -26.800 1.00 89.19 266 SER A N 1
ATOM 1758 C CA . SER A 1 266 ? 7.525 -0.545 -26.199 1.00 89.19 266 SER A CA 1
ATOM 1759 C C . SER A 1 266 ? 7.585 -0.606 -24.667 1.00 89.19 266 SER A C 1
ATOM 1761 O O . SER A 1 266 ? 7.111 -1.560 -24.057 1.00 89.19 266 SER A O 1
ATOM 1763 N N . GLY A 1 267 ? 8.207 0.400 -24.046 1.00 93.00 267 GLY A N 1
ATOM 1764 C CA . GLY A 1 267 ? 8.401 0.458 -22.598 1.00 93.00 267 GLY A CA 1
ATOM 1765 C C . GLY A 1 267 ? 9.520 -0.433 -22.052 1.00 93.00 267 GLY A C 1
ATOM 1766 O O . GLY A 1 267 ? 9.902 -0.234 -20.911 1.00 93.00 267 GLY A O 1
ATOM 1767 N N . LEU A 1 268 ? 10.101 -1.362 -22.817 1.00 95.62 268 LEU A N 1
ATOM 1768 C CA . LEU A 1 268 ? 11.224 -2.181 -22.347 1.00 95.62 268 LEU A CA 1
ATOM 1769 C C . LEU A 1 268 ? 12.558 -1.479 -22.632 1.00 95.62 268 LEU A C 1
ATOM 1771 O O . LEU A 1 268 ? 12.869 -1.194 -23.793 1.00 95.62 268 LEU A O 1
ATOM 1775 N N . ALA A 1 269 ? 13.332 -1.203 -21.584 1.00 97.81 269 ALA A N 1
ATOM 1776 C CA . ALA A 1 269 ? 14.631 -0.553 -21.661 1.00 97.81 269 ALA A CA 1
ATOM 1777 C C . ALA A 1 269 ? 15.784 -1.563 -21.776 1.00 97.81 269 ALA A C 1
ATOM 1779 O O . ALA A 1 269 ? 15.778 -2.630 -21.161 1.00 97.81 269 ALA A O 1
ATOM 1780 N N . THR A 1 270 ? 16.792 -1.196 -22.563 1.00 97.19 270 THR A N 1
ATOM 1781 C CA . THR A 1 270 ? 18.069 -1.907 -22.705 1.00 97.19 270 THR A CA 1
ATOM 1782 C C . THR A 1 270 ? 19.223 -0.914 -22.635 1.00 97.19 270 THR A C 1
ATOM 1784 O O . THR A 1 270 ? 19.082 0.227 -23.084 1.00 97.19 270 THR A O 1
ATOM 1787 N N . PHE A 1 271 ? 20.369 -1.360 -22.127 1.00 98.25 271 PHE A N 1
ATOM 1788 C CA . PHE A 1 271 ? 21.469 -0.488 -21.714 1.00 98.25 271 PHE A CA 1
ATOM 1789 C C . PHE A 1 271 ? 22.758 -0.734 -22.491 1.00 98.25 271 PHE A C 1
ATOM 1791 O O . PHE A 1 271 ? 22.949 -1.799 -23.086 1.00 98.25 271 PHE A O 1
ATOM 1798 N N . ASP A 1 272 ? 23.645 0.261 -22.475 1.00 98.00 272 ASP A N 1
ATOM 1799 C CA . ASP A 1 272 ? 25.023 0.084 -22.915 1.00 98.00 272 ASP A CA 1
ATOM 1800 C C . ASP A 1 272 ? 25.757 -0.845 -21.940 1.00 98.00 272 ASP A C 1
ATOM 1802 O O . ASP A 1 272 ? 25.518 -0.825 -20.738 1.00 98.00 272 ASP A O 1
ATOM 1806 N N . THR A 1 273 ? 26.695 -1.638 -22.447 1.00 96.44 273 THR A N 1
ATOM 1807 C CA . THR A 1 273 ? 27.540 -2.525 -21.635 1.00 96.44 273 THR A CA 1
ATOM 1808 C C . THR A 1 273 ? 28.367 -1.820 -20.554 1.00 96.44 273 THR A C 1
ATOM 1810 O O . THR A 1 273 ? 28.859 -2.491 -19.646 1.00 96.44 273 THR A O 1
ATOM 1813 N N . THR A 1 274 ? 28.576 -0.503 -20.651 1.00 97.44 274 THR A N 1
ATOM 1814 C CA . THR A 1 274 ? 29.258 0.284 -19.614 1.00 97.44 274 THR A CA 1
ATOM 1815 C C . THR A 1 274 ? 28.356 0.643 -18.440 1.00 97.44 274 THR A C 1
ATOM 1817 O O . THR A 1 274 ? 28.875 0.923 -17.358 1.00 97.44 274 THR A O 1
ATOM 1820 N N . ASP A 1 275 ? 27.039 0.636 -18.641 1.00 98.00 275 ASP A N 1
ATOM 1821 C CA . ASP A 1 275 ? 26.066 0.790 -17.569 1.00 98.00 275 ASP A CA 1
ATOM 1822 C C . ASP A 1 275 ? 25.874 -0.598 -16.936 1.00 98.00 275 ASP A C 1
ATOM 1824 O O . ASP A 1 275 ? 25.444 -1.550 -17.577 1.00 98.00 275 ASP A O 1
ATOM 1828 N N . THR A 1 276 ? 26.330 -0.753 -15.696 1.00 96.81 276 THR A N 1
ATOM 1829 C CA . THR A 1 276 ? 26.474 -2.056 -15.017 1.00 96.81 276 THR A CA 1
ATOM 1830 C C . THR A 1 276 ? 25.812 -2.098 -13.647 1.00 96.81 276 THR A C 1
ATOM 1832 O O . THR A 1 276 ? 25.747 -3.160 -13.028 1.00 96.81 276 THR A O 1
ATOM 1835 N N . SER A 1 277 ? 25.340 -0.955 -13.149 1.00 97.88 277 SER A N 1
ATOM 1836 C CA . SER A 1 277 ? 24.663 -0.841 -11.861 1.00 97.88 277 SER A CA 1
ATOM 1837 C C . SER A 1 277 ? 23.242 -0.319 -12.022 1.00 97.88 277 SER A C 1
ATOM 1839 O O . SER A 1 277 ? 22.952 0.445 -12.943 1.00 97.88 277 SER A O 1
ATOM 1841 N N . LEU A 1 278 ? 22.382 -0.644 -11.054 1.00 98.19 278 LEU A N 1
ATOM 1842 C CA . LEU A 1 278 ? 21.019 -0.116 -10.976 1.00 98.19 278 LEU A CA 1
ATOM 1843 C C . LEU A 1 278 ? 20.990 1.420 -11.038 1.00 98.19 278 LEU A C 1
ATOM 1845 O O . LEU A 1 278 ? 20.162 1.993 -11.736 1.00 98.19 278 LEU A O 1
ATOM 1849 N N . ALA A 1 279 ? 21.922 2.099 -10.361 1.00 97.94 279 ALA A N 1
ATOM 1850 C CA . ALA A 1 279 ? 22.014 3.558 -10.404 1.00 97.94 279 ALA A CA 1
ATOM 1851 C C . ALA A 1 279 ? 22.292 4.091 -11.822 1.00 97.94 279 ALA A C 1
ATOM 1853 O O . ALA A 1 279 ? 21.735 5.115 -12.218 1.00 97.94 279 ALA A O 1
ATOM 1854 N N . GLN A 1 280 ? 23.138 3.401 -12.594 1.00 98.12 280 GLN A N 1
ATOM 1855 C CA . GLN A 1 280 ? 23.440 3.771 -13.980 1.00 98.12 280 GLN A CA 1
ATOM 1856 C C . GLN A 1 280 ? 22.253 3.484 -14.900 1.00 98.12 280 GLN A C 1
ATOM 1858 O O . GLN A 1 280 ? 21.881 4.347 -15.689 1.00 98.12 280 GLN A O 1
ATOM 1863 N N . HIS A 1 281 ? 21.607 2.327 -14.750 1.00 98.38 281 HIS A N 1
ATOM 1864 C CA . HIS A 1 281 ? 20.402 1.980 -15.501 1.00 98.38 281 HIS A CA 1
ATOM 1865 C C . HIS A 1 281 ? 19.247 2.953 -15.230 1.00 98.38 281 HIS A C 1
ATOM 1867 O O . HIS A 1 281 ? 18.629 3.448 -16.172 1.00 98.38 281 HIS A O 1
ATOM 1873 N N . LEU A 1 282 ? 19.004 3.310 -13.965 1.00 97.88 282 LEU A N 1
ATOM 1874 C CA . LEU A 1 282 ? 18.015 4.315 -13.572 1.00 97.88 282 LEU A CA 1
ATOM 1875 C C . LEU A 1 282 ? 18.302 5.671 -14.233 1.00 97.88 282 LEU A C 1
ATOM 1877 O O . LEU A 1 282 ? 17.412 6.264 -14.843 1.00 97.88 282 LEU A O 1
ATOM 1881 N N . ALA A 1 283 ? 19.550 6.145 -14.163 1.00 96.56 283 ALA A N 1
ATOM 1882 C CA . ALA A 1 283 ? 19.950 7.395 -14.803 1.00 96.56 283 ALA A CA 1
ATOM 1883 C C . ALA A 1 283 ? 19.784 7.341 -16.333 1.00 96.56 283 ALA A C 1
ATOM 1885 O O . ALA A 1 283 ? 19.290 8.298 -16.932 1.00 96.56 283 ALA A O 1
ATOM 1886 N N . ALA A 1 284 ? 20.136 6.213 -16.956 1.00 96.88 284 ALA A N 1
ATOM 1887 C CA . ALA A 1 284 ? 20.013 5.998 -18.392 1.00 96.88 284 ALA A CA 1
ATOM 1888 C C . ALA A 1 284 ? 18.552 5.966 -18.866 1.00 96.88 284 ALA A C 1
ATOM 1890 O O . ALA A 1 284 ? 18.240 6.513 -19.927 1.00 96.88 284 ALA A O 1
ATOM 1891 N N . VAL A 1 285 ? 17.647 5.373 -18.079 1.00 97.38 285 VAL A N 1
ATOM 1892 C CA . VAL A 1 285 ? 16.197 5.408 -18.324 1.00 97.38 285 VAL A CA 1
ATOM 1893 C C . VAL A 1 285 ? 15.657 6.830 -18.202 1.00 97.38 285 VAL A C 1
ATOM 1895 O O . VAL A 1 285 ? 14.976 7.301 -19.116 1.00 97.38 285 VAL A O 1
ATOM 1898 N N . ALA A 1 286 ? 15.973 7.529 -17.110 1.00 95.31 286 ALA A N 1
ATOM 1899 C CA . ALA A 1 286 ? 15.492 8.889 -16.874 1.00 95.31 286 ALA A CA 1
ATOM 1900 C C . ALA A 1 286 ? 15.969 9.864 -17.966 1.00 95.31 286 ALA A C 1
ATOM 1902 O O . ALA A 1 286 ? 15.216 10.734 -18.407 1.00 95.31 286 ALA A O 1
ATOM 1903 N N . ALA A 1 287 ? 17.196 9.685 -18.467 1.00 94.19 287 ALA A N 1
ATOM 1904 C CA . ALA A 1 287 ? 17.714 10.442 -19.604 1.00 94.19 287 ALA A CA 1
ATOM 1905 C C . ALA A 1 287 ? 16.969 10.132 -20.919 1.00 94.19 287 ALA A C 1
ATOM 1907 O O . ALA A 1 287 ? 16.742 11.035 -21.724 1.00 94.19 287 ALA A O 1
ATOM 1908 N N . ALA A 1 288 ? 16.568 8.876 -21.134 1.00 94.88 288 ALA A N 1
ATOM 1909 C CA . ALA A 1 288 ? 15.917 8.417 -22.361 1.00 94.88 288 ALA A CA 1
ATOM 1910 C C . ALA A 1 288 ? 14.423 8.780 -22.462 1.00 94.88 288 ALA A C 1
ATOM 1912 O O . ALA A 1 288 ? 13.913 8.972 -23.564 1.00 94.88 288 ALA A O 1
ATOM 1913 N N . LEU A 1 289 ? 13.701 8.875 -21.340 1.00 92.25 289 LEU A N 1
ATOM 1914 C CA . LEU A 1 289 ? 12.244 9.097 -21.336 1.00 92.25 289 LEU A CA 1
ATOM 1915 C C . LEU A 1 289 ? 11.802 10.540 -21.603 1.00 92.25 289 LEU A C 1
ATOM 1917 O O . LEU A 1 289 ? 10.611 10.771 -21.789 1.00 92.25 289 LEU A O 1
ATOM 1921 N N . GLN A 1 290 ? 12.744 11.483 -21.656 1.00 73.44 290 GLN A N 1
ATOM 1922 C CA . GLN A 1 290 ? 12.553 12.868 -22.095 1.00 73.44 290 GLN A CA 1
ATOM 1923 C C . GLN A 1 290 ? 11.258 13.543 -21.604 1.00 73.44 290 GLN A C 1
ATOM 1925 O O . GLN A 1 290 ? 10.253 13.535 -22.308 1.00 73.44 290 GLN A O 1
ATOM 1930 N N . ALA A 1 291 ? 11.306 14.191 -20.436 1.00 83.19 291 ALA A N 1
ATOM 1931 C CA . ALA A 1 291 ? 10.350 15.196 -19.938 1.00 83.19 291 ALA A CA 1
ATOM 1932 C C . ALA A 1 291 ? 8.846 14.947 -20.227 1.00 83.19 291 ALA A C 1
ATOM 1934 O O . ALA A 1 291 ? 8.071 15.884 -20.432 1.00 83.19 291 ALA A O 1
ATOM 1935 N N . THR A 1 292 ? 8.419 13.683 -20.267 1.00 90.31 292 THR A N 1
ATOM 1936 C CA . THR A 1 292 ? 7.040 13.291 -20.570 1.00 90.31 292 THR A CA 1
ATOM 1937 C C . THR A 1 292 ? 6.432 12.652 -19.333 1.00 90.31 292 THR A C 1
ATOM 1939 O O . THR A 1 292 ? 6.800 11.544 -18.952 1.00 90.31 292 THR A O 1
ATOM 1942 N N . ALA A 1 293 ? 5.484 13.348 -18.705 1.00 93.31 293 ALA A N 1
ATOM 1943 C CA . ALA A 1 293 ? 4.822 12.856 -17.502 1.00 93.31 293 ALA A CA 1
ATOM 1944 C C . ALA A 1 293 ? 4.072 11.543 -17.775 1.00 93.31 293 ALA A C 1
ATOM 1946 O O . ALA A 1 293 ? 3.322 11.431 -18.747 1.00 93.31 293 ALA A O 1
ATOM 1947 N N . GLY A 1 294 ? 4.276 10.551 -16.912 1.00 93.88 294 GLY A N 1
ATOM 1948 C CA . GLY A 1 294 ? 3.742 9.198 -17.050 1.00 93.88 294 GLY A CA 1
ATOM 1949 C C . GLY A 1 294 ? 4.518 8.309 -18.022 1.00 93.88 294 GLY A C 1
ATOM 1950 O O . GLY A 1 294 ? 4.169 7.136 -18.162 1.00 93.88 294 GLY A O 1
ATOM 1951 N N . ALA A 1 295 ? 5.557 8.810 -18.701 1.00 95.00 295 ALA A N 1
ATOM 1952 C CA . ALA A 1 295 ? 6.391 7.965 -19.545 1.00 95.00 295 ALA A CA 1
ATOM 1953 C C . ALA A 1 295 ? 7.059 6.890 -18.684 1.00 95.00 295 ALA A C 1
ATOM 1955 O O . ALA A 1 295 ? 7.711 7.184 -17.684 1.00 95.00 295 ALA A O 1
ATOM 1956 N N . THR A 1 296 ? 6.823 5.638 -19.058 1.00 96.19 296 THR A N 1
ATOM 1957 C CA . THR A 1 296 ? 7.136 4.471 -18.244 1.00 96.19 296 THR A CA 1
ATOM 1958 C C . THR A 1 296 ? 8.131 3.584 -18.971 1.00 96.19 296 THR A C 1
ATOM 1960 O O . THR A 1 296 ? 7.942 3.264 -20.151 1.00 96.19 296 THR A O 1
ATOM 1963 N N . ALA A 1 297 ? 9.165 3.159 -18.256 1.00 97.00 297 ALA A N 1
ATOM 1964 C CA . ALA A 1 297 ? 10.115 2.162 -18.720 1.00 97.00 297 ALA A CA 1
ATOM 1965 C C . ALA A 1 297 ? 10.228 1.011 -17.725 1.00 97.00 297 ALA A C 1
ATOM 1967 O O . ALA A 1 297 ? 10.089 1.193 -16.519 1.00 97.00 297 ALA A O 1
ATOM 1968 N N . ILE A 1 298 ? 10.509 -0.170 -18.254 1.00 97.56 298 ILE A N 1
ATOM 1969 C CA . ILE A 1 298 ? 10.667 -1.416 -17.524 1.00 97.56 298 ILE A CA 1
ATOM 1970 C C . ILE A 1 298 ? 12.008 -2.019 -17.925 1.00 97.56 298 ILE A C 1
ATOM 1972 O O . ILE A 1 298 ? 12.351 -2.007 -19.105 1.00 97.56 298 ILE A O 1
ATOM 1976 N N . TRP A 1 299 ? 12.761 -2.573 -16.983 1.00 98.19 299 TRP A N 1
ATOM 1977 C CA . TRP A 1 299 ? 13.975 -3.331 -17.288 1.00 98.19 299 TRP A CA 1
ATOM 1978 C C . TRP A 1 299 ? 14.207 -4.458 -16.291 1.00 98.19 299 TRP A C 1
ATOM 1980 O O . TRP A 1 299 ? 13.489 -4.589 -15.303 1.00 98.19 299 TRP A O 1
ATOM 1990 N N . GLN A 1 300 ? 15.190 -5.304 -16.587 1.00 97.81 300 GLN A N 1
ATOM 1991 C CA . GLN A 1 300 ? 15.568 -6.436 -15.751 1.00 97.81 300 GLN A CA 1
ATOM 1992 C C . GLN A 1 300 ? 16.838 -6.120 -14.955 1.00 97.81 300 GLN A C 1
ATOM 1994 O O . GLN A 1 300 ? 17.824 -5.668 -15.531 1.00 97.81 300 GLN A O 1
ATOM 1999 N N . GLU A 1 301 ? 16.837 -6.465 -13.670 1.00 97.88 301 GLU A N 1
ATOM 2000 C CA . GLU A 1 301 ? 17.998 -6.480 -12.776 1.00 97.88 301 GLU A CA 1
ATOM 2001 C C . GLU A 1 301 ? 18.088 -7.850 -12.099 1.00 97.88 301 GLU A C 1
ATOM 2003 O O . GLU A 1 301 ? 17.293 -8.187 -11.220 1.00 97.88 301 GLU A O 1
ATOM 2008 N N . GLY A 1 302 ? 19.036 -8.688 -12.522 1.00 96.25 302 GLY A N 1
ATOM 2009 C CA . GLY A 1 302 ? 19.114 -10.066 -12.028 1.00 96.25 302 GLY A CA 1
ATOM 2010 C C . GLY A 1 302 ? 17.805 -10.831 -12.273 1.00 96.25 302 GLY A C 1
ATOM 2011 O O . GLY A 1 302 ? 17.413 -11.030 -13.421 1.00 96.25 302 GLY A O 1
ATOM 2012 N N . SER A 1 303 ? 17.137 -11.269 -11.201 1.00 94.88 303 SER A N 1
ATOM 2013 C CA . SER A 1 303 ? 15.839 -11.965 -11.251 1.00 94.88 303 SER A CA 1
ATOM 2014 C C . SER A 1 303 ? 14.618 -11.044 -11.215 1.00 94.88 303 SER A C 1
ATOM 2016 O O . SER A 1 303 ? 13.501 -11.529 -11.378 1.00 94.88 303 SER A O 1
ATOM 2018 N N . ASP A 1 304 ? 14.817 -9.747 -10.983 1.00 96.44 304 ASP A N 1
ATOM 2019 C CA . ASP A 1 304 ? 13.749 -8.809 -10.639 1.00 96.44 304 ASP A CA 1
ATOM 2020 C C . ASP A 1 304 ? 13.529 -7.794 -11.765 1.00 96.44 304 ASP A C 1
ATOM 2022 O O . ASP A 1 304 ? 14.477 -7.391 -12.444 1.00 96.44 304 ASP A O 1
ATOM 2026 N N . ALA A 1 305 ? 12.283 -7.378 -11.975 1.00 96.94 305 ALA A N 1
ATOM 2027 C CA . ALA A 1 305 ? 11.969 -6.302 -12.907 1.00 96.94 305 ALA A CA 1
ATOM 2028 C C . ALA A 1 305 ? 11.913 -4.972 -12.156 1.00 96.94 305 ALA A C 1
ATOM 2030 O O . ALA A 1 305 ? 11.442 -4.915 -11.023 1.00 96.94 305 ALA A O 1
ATOM 2031 N N . PHE A 1 306 ? 12.349 -3.901 -12.801 1.00 98.31 306 PHE A N 1
ATOM 2032 C CA . PHE A 1 306 ? 12.177 -2.539 -12.317 1.00 98.31 306 PHE A CA 1
ATOM 2033 C C . PHE A 1 306 ? 11.247 -1.781 -13.251 1.00 98.31 306 PHE A C 1
ATOM 2035 O O . PHE A 1 306 ? 11.294 -1.975 -14.465 1.00 98.31 306 PHE A O 1
ATOM 2042 N N . VAL A 1 307 ? 10.405 -0.932 -12.675 1.00 97.81 307 VAL A N 1
ATOM 2043 C CA . VAL A 1 307 ? 9.477 -0.037 -13.364 1.00 97.81 307 VAL A CA 1
ATOM 2044 C C . VAL A 1 307 ? 9.801 1.382 -12.925 1.00 97.81 307 VAL A C 1
ATOM 2046 O O . VAL A 1 307 ? 9.742 1.680 -11.735 1.00 97.81 307 VAL A O 1
ATOM 2049 N N . TYR A 1 308 ? 10.096 2.258 -13.876 1.00 97.62 308 TYR A N 1
ATOM 2050 C CA . TYR A 1 308 ? 10.252 3.690 -13.643 1.00 97.62 308 TYR A CA 1
ATOM 2051 C C . TYR A 1 308 ? 9.133 4.453 -14.342 1.00 97.62 308 TYR A C 1
ATOM 2053 O O . TYR A 1 308 ? 8.852 4.186 -15.513 1.00 97.62 308 TYR A O 1
ATOM 2061 N N . ILE A 1 309 ? 8.520 5.405 -13.639 1.00 96.50 309 ILE A N 1
ATOM 2062 C CA . ILE A 1 309 ? 7.472 6.287 -14.164 1.00 96.50 309 ILE A CA 1
ATOM 2063 C C . ILE A 1 309 ? 7.945 7.728 -13.971 1.00 96.50 309 ILE A C 1
ATOM 2065 O O . ILE A 1 309 ? 8.114 8.172 -12.836 1.00 96.50 309 ILE A O 1
ATOM 2069 N N . SER A 1 310 ? 8.145 8.440 -15.082 1.00 95.38 310 SER A N 1
ATOM 2070 C CA . SER A 1 310 ? 8.632 9.821 -15.070 1.00 95.38 310 SER A CA 1
ATOM 2071 C C . SER A 1 310 ? 7.542 10.815 -14.673 1.00 95.38 310 SER A C 1
ATOM 2073 O O . SER A 1 310 ? 6.389 10.701 -15.100 1.00 95.38 310 SER A O 1
ATOM 2075 N N . ASP A 1 311 ? 7.919 11.852 -13.938 1.00 93.94 311 ASP A N 1
ATOM 2076 C CA . ASP A 1 311 ? 7.077 13.008 -13.623 1.00 93.94 311 ASP A CA 1
ATOM 2077 C C . ASP A 1 311 ? 6.983 14.046 -14.757 1.00 93.94 311 ASP A C 1
ATOM 2079 O O . ASP A 1 311 ? 6.180 14.978 -14.692 1.00 93.94 311 ASP A O 1
ATOM 2083 N N . GLY A 1 312 ? 7.775 13.881 -15.818 1.00 93.31 312 GLY A N 1
ATOM 2084 C CA . GLY A 1 312 ? 7.873 14.830 -16.924 1.00 93.31 312 GLY A CA 1
ATOM 2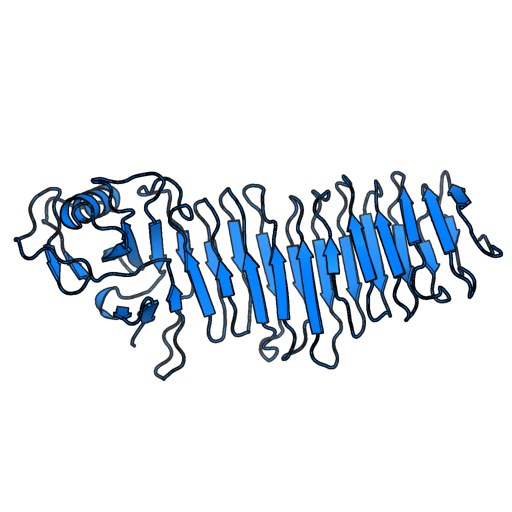085 C C . GLY A 1 312 ? 8.952 15.902 -16.761 1.00 93.31 312 GLY A C 1
ATOM 2086 O O . GLY A 1 312 ? 9.067 16.792 -17.603 1.00 93.31 312 GLY A O 1
ATOM 2087 N N . THR A 1 313 ? 9.779 15.805 -15.731 1.00 92.56 313 THR A N 1
ATOM 2088 C CA . THR A 1 313 ? 11.011 16.569 -15.543 1.00 92.56 313 THR A CA 1
ATOM 2089 C C . THR A 1 313 ? 12.196 15.724 -16.014 1.00 92.56 313 THR A C 1
ATOM 2091 O O . THR A 1 313 ? 12.180 14.500 -15.950 1.00 92.56 313 THR A O 1
ATOM 2094 N N . LEU A 1 314 ? 13.238 16.359 -16.558 1.00 90.38 314 LEU A N 1
ATOM 2095 C CA . LEU A 1 314 ? 14.449 15.631 -16.944 1.00 90.38 314 LEU A CA 1
ATOM 2096 C C . LEU A 1 314 ? 15.257 15.207 -15.716 1.00 90.38 314 LEU A C 1
ATOM 2098 O O . LEU A 1 314 ? 15.539 16.028 -14.841 1.00 90.38 314 LEU A O 1
ATOM 2102 N N . GLY A 1 315 ? 15.741 13.967 -15.751 1.00 91.06 315 GLY A N 1
ATOM 2103 C CA . GLY A 1 315 ? 16.530 13.378 -14.676 1.00 91.06 315 GLY A CA 1
ATOM 2104 C C . GLY A 1 315 ? 15.655 12.749 -13.598 1.00 91.06 315 GLY A C 1
ATOM 2105 O O . GLY A 1 315 ? 14.446 12.668 -13.746 1.00 91.06 315 GLY A O 1
ATOM 2106 N N . VAL A 1 316 ? 16.301 12.276 -12.535 1.00 94.44 316 VAL A N 1
ATOM 2107 C CA . VAL A 1 316 ? 15.622 11.610 -11.422 1.00 94.44 316 VAL A CA 1
ATOM 2108 C C . VAL A 1 316 ? 15.265 12.642 -10.352 1.00 94.44 316 VAL A C 1
ATOM 2110 O O . VAL A 1 316 ? 16.156 13.286 -9.788 1.00 94.44 316 VAL A O 1
ATOM 2113 N N . GLY A 1 317 ? 13.975 12.812 -10.080 1.00 93.94 317 GLY A N 1
ATOM 2114 C CA . GLY A 1 317 ? 13.422 13.765 -9.120 1.00 93.94 317 GLY A CA 1
ATOM 2115 C C . GLY A 1 317 ? 12.594 13.108 -8.016 1.00 93.94 317 GLY A C 1
ATOM 2116 O O . GLY A 1 317 ? 12.283 11.926 -8.063 1.00 93.94 317 GLY A O 1
ATOM 2117 N N . ALA A 1 318 ? 12.199 13.903 -7.016 1.00 93.56 318 ALA A N 1
ATOM 2118 C CA . ALA A 1 318 ? 11.368 13.454 -5.887 1.00 93.56 318 ALA A CA 1
ATOM 2119 C C . ALA A 1 318 ? 9.922 13.078 -6.268 1.00 93.56 318 ALA A C 1
ATOM 2121 O O . ALA A 1 318 ? 9.138 12.673 -5.409 1.00 93.56 318 ALA A O 1
ATOM 2122 N N . THR A 1 319 ? 9.564 13.319 -7.526 1.00 94.12 319 THR A N 1
ATOM 2123 C CA . THR A 1 319 ? 8.238 13.112 -8.102 1.00 94.12 319 THR A CA 1
ATOM 2124 C C . THR A 1 319 ? 8.204 11.978 -9.129 1.00 94.12 319 THR A C 1
ATOM 2126 O O . THR A 1 319 ? 7.149 11.701 -9.704 1.00 94.12 319 THR A O 1
ATOM 2129 N N . ASP A 1 320 ? 9.346 11.325 -9.351 1.00 95.56 320 ASP A N 1
ATOM 2130 C CA . ASP A 1 320 ? 9.418 10.086 -10.110 1.00 95.56 320 ASP A CA 1
ATOM 2131 C C . ASP A 1 320 ? 9.084 8.887 -9.224 1.00 95.56 320 ASP A C 1
ATOM 2133 O O . ASP A 1 320 ? 9.244 8.915 -8.003 1.00 95.56 320 ASP A O 1
ATOM 2137 N N . VAL A 1 321 ? 8.675 7.797 -9.864 1.00 96.94 321 VAL A N 1
ATOM 2138 C CA . VAL A 1 321 ? 8.365 6.538 -9.184 1.00 96.94 321 VAL A CA 1
ATOM 2139 C C . VAL A 1 321 ? 9.318 5.458 -9.666 1.00 96.94 321 VAL A C 1
ATOM 2141 O O . VAL A 1 321 ? 9.540 5.324 -10.871 1.00 96.94 321 VAL A O 1
ATOM 2144 N N . LEU A 1 322 ? 9.848 4.667 -8.733 1.00 98.12 322 LEU A N 1
ATOM 2145 C CA . LEU A 1 322 ? 10.653 3.485 -9.025 1.00 98.12 322 LEU A CA 1
ATOM 2146 C C . LEU A 1 322 ? 10.144 2.304 -8.208 1.00 98.12 322 LEU A C 1
ATOM 2148 O O . LEU A 1 322 ? 10.123 2.352 -6.981 1.00 98.12 322 LEU A O 1
ATOM 2152 N N . ILE A 1 323 ? 9.760 1.239 -8.906 1.00 98.38 323 ILE A N 1
ATOM 2153 C CA . ILE A 1 323 ? 9.159 0.047 -8.312 1.00 98.38 323 ILE A CA 1
ATOM 2154 C C . ILE A 1 323 ? 9.978 -1.166 -8.727 1.00 98.38 323 ILE A C 1
ATOM 2156 O O . ILE A 1 323 ? 10.198 -1.406 -9.914 1.00 98.38 323 ILE A O 1
ATOM 2160 N N . LYS A 1 324 ? 10.379 -1.963 -7.748 1.00 98.12 324 LYS A N 1
ATOM 2161 C CA . LYS A 1 324 ? 10.956 -3.288 -7.913 1.00 98.12 324 LYS A CA 1
ATOM 2162 C C . LYS A 1 324 ? 9.856 -4.346 -7.837 1.00 98.12 324 LYS A C 1
ATOM 2164 O O . LYS A 1 324 ? 9.089 -4.386 -6.879 1.00 98.12 324 LYS A O 1
ATOM 2169 N N . LEU A 1 325 ? 9.840 -5.261 -8.798 1.00 97.06 325 LEU A N 1
ATOM 2170 C CA . LEU A 1 325 ? 8.981 -6.443 -8.830 1.00 97.06 325 LEU A CA 1
ATOM 2171 C C . LEU A 1 325 ? 9.842 -7.694 -8.652 1.00 97.06 325 LEU A C 1
ATOM 2173 O O . LEU A 1 325 ? 10.611 -8.077 -9.540 1.00 97.06 325 LEU A O 1
ATOM 2177 N N . THR A 1 326 ? 9.728 -8.319 -7.485 1.00 95.31 326 THR A N 1
ATOM 2178 C CA . THR A 1 326 ? 10.583 -9.447 -7.099 1.00 95.31 326 THR A CA 1
ATOM 2179 C C . THR A 1 326 ? 10.250 -10.693 -7.918 1.00 95.31 326 THR A C 1
ATOM 2181 O O . THR A 1 326 ? 9.097 -11.104 -7.994 1.00 95.31 326 THR A O 1
ATOM 2184 N N . GLY A 1 327 ? 11.260 -11.308 -8.539 1.00 93.00 327 GLY A N 1
ATOM 2185 C CA . GLY A 1 327 ? 11.109 -12.544 -9.313 1.00 93.00 327 GLY A CA 1
ATOM 2186 C C . GLY A 1 327 ? 10.332 -12.401 -10.628 1.00 93.00 327 GLY A C 1
ATOM 2187 O O . GLY A 1 327 ? 9.955 -13.413 -11.225 1.00 93.00 327 GLY A O 1
ATOM 2188 N N . VAL A 1 328 ? 10.076 -11.174 -11.090 1.00 92.12 328 VAL A N 1
ATOM 2189 C CA . VAL A 1 328 ? 9.331 -10.905 -12.326 1.00 92.12 328 VAL A CA 1
ATOM 2190 C C . VAL A 1 328 ? 10.280 -10.717 -13.508 1.00 92.12 328 VAL A C 1
ATOM 2192 O O . VAL A 1 328 ? 11.279 -10.005 -13.437 1.00 92.12 328 VAL A O 1
ATOM 2195 N N . THR A 1 329 ? 9.935 -11.328 -14.644 1.00 93.31 329 THR A N 1
ATOM 2196 C CA . THR A 1 329 ? 10.618 -11.081 -15.918 1.00 93.31 329 THR A CA 1
ATOM 2197 C C . THR A 1 329 ? 10.078 -9.810 -16.574 1.00 93.31 329 THR A C 1
ATOM 2199 O O . THR A 1 329 ? 8.906 -9.759 -16.939 1.00 93.31 329 THR A O 1
ATOM 2202 N N . ALA A 1 330 ? 10.928 -8.810 -16.803 1.00 94.31 330 ALA A N 1
ATOM 2203 C CA . ALA A 1 330 ? 10.553 -7.519 -17.387 1.00 94.31 330 ALA A CA 1
ATOM 2204 C C . ALA A 1 330 ? 9.824 -7.649 -18.737 1.00 94.31 330 ALA A C 1
ATOM 2206 O O . ALA A 1 330 ? 8.797 -7.017 -18.959 1.00 94.31 330 ALA A O 1
ATOM 2207 N N . GLY A 1 331 ? 10.308 -8.529 -19.622 1.00 92.06 331 GLY A N 1
ATOM 2208 C CA . GLY A 1 331 ? 9.710 -8.760 -20.944 1.00 92.06 331 GLY A CA 1
ATOM 2209 C C . GLY A 1 331 ? 8.341 -9.456 -20.934 1.00 92.06 331 GLY A C 1
ATOM 2210 O O . GLY A 1 331 ? 7.715 -9.567 -21.982 1.00 92.06 331 GLY A O 1
ATOM 2211 N N . ALA A 1 332 ? 7.880 -9.930 -19.775 1.00 90.00 332 ALA A N 1
ATOM 2212 C CA . ALA A 1 332 ? 6.536 -10.475 -19.590 1.00 90.00 332 ALA A CA 1
ATOM 2213 C C . ALA A 1 332 ? 5.508 -9.395 -19.197 1.00 90.00 332 ALA A C 1
ATOM 2215 O O . ALA A 1 332 ? 4.309 -9.667 -19.170 1.00 90.00 332 ALA A O 1
ATOM 2216 N N . LEU A 1 333 ? 5.950 -8.176 -18.882 1.00 91.06 333 LEU A N 1
ATOM 2217 C CA . LEU A 1 333 ? 5.069 -7.085 -18.483 1.00 91.06 333 LEU A CA 1
ATOM 2218 C C . LEU A 1 333 ? 4.521 -6.348 -19.706 1.00 91.06 333 LEU A C 1
ATOM 2220 O O . LEU A 1 333 ? 5.213 -6.137 -20.699 1.00 91.06 333 LEU A O 1
ATOM 2224 N N . THR A 1 334 ? 3.261 -5.932 -19.618 1.00 88.94 334 THR A N 1
ATOM 2225 C CA . THR A 1 334 ? 2.586 -5.125 -20.637 1.00 88.94 334 THR A CA 1
ATOM 2226 C C . THR A 1 334 ? 2.048 -3.852 -20.006 1.00 88.94 334 THR A C 1
ATOM 2228 O O . THR A 1 334 ? 1.328 -3.908 -19.009 1.00 88.94 334 THR A O 1
ATOM 2231 N N . ILE A 1 335 ? 2.349 -2.710 -20.626 1.00 89.38 335 ILE A N 1
ATOM 2232 C CA . ILE A 1 335 ? 1.789 -1.405 -20.267 1.00 89.38 335 ILE A CA 1
ATOM 2233 C C . ILE A 1 335 ? 0.625 -1.126 -21.220 1.00 89.38 335 ILE A C 1
ATOM 2235 O O . ILE A 1 335 ? 0.826 -0.933 -22.421 1.00 89.38 335 ILE A O 1
ATOM 2239 N N . SER A 1 336 ? -0.605 -1.137 -20.710 1.00 84.50 336 SER A N 1
ATOM 2240 C CA . SER A 1 336 ? -1.805 -0.880 -21.515 1.00 84.50 336 SER A CA 1
ATOM 2241 C C . SER A 1 336 ? -2.957 -0.379 -20.650 1.00 84.50 336 SER A C 1
ATOM 2243 O O . SER A 1 336 ? -3.047 -0.718 -19.476 1.00 84.50 336 SER A O 1
ATOM 2245 N N . GLY A 1 337 ? -3.848 0.445 -21.213 1.00 76.31 337 GLY A N 1
ATOM 2246 C CA . GLY A 1 337 ? -5.066 0.868 -20.509 1.00 76.31 337 GLY A CA 1
ATOM 2247 C C . GLY A 1 337 ? -4.817 1.574 -19.169 1.00 76.31 337 GLY A C 1
ATOM 2248 O O . GLY A 1 337 ? -5.640 1.456 -18.269 1.00 76.31 337 GLY A O 1
ATOM 2249 N N . ASN A 1 338 ? -3.692 2.290 -19.038 1.00 83.12 338 ASN A N 1
ATOM 2250 C CA . ASN A 1 338 ? -3.257 2.937 -17.798 1.00 83.12 338 ASN A CA 1
ATOM 2251 C C . ASN A 1 338 ? -2.953 1.963 -16.638 1.00 83.12 338 ASN A C 1
ATOM 2253 O O . ASN A 1 338 ? -3.081 2.328 -15.468 1.00 83.12 338 ASN A O 1
ATOM 2257 N N . ALA A 1 339 ? -2.545 0.734 -16.963 1.00 88.94 339 ALA A N 1
ATOM 2258 C CA . ALA A 1 339 ? -2.072 -0.265 -16.015 1.00 88.94 339 ALA A CA 1
ATOM 2259 C C . ALA A 1 339 ? -0.844 -1.015 -16.557 1.00 88.94 339 ALA A C 1
ATOM 2261 O O . ALA A 1 339 ? -0.666 -1.160 -17.772 1.00 88.94 339 ALA A O 1
ATOM 2262 N N . ILE A 1 340 ? -0.020 -1.527 -15.647 1.00 91.44 340 ILE A N 1
ATOM 2263 C CA . ILE A 1 340 ? 0.980 -2.558 -15.933 1.00 91.44 340 ILE A CA 1
ATOM 2264 C C . ILE A 1 340 ? 0.412 -3.886 -15.458 1.00 91.44 340 ILE A C 1
ATOM 2266 O O . ILE A 1 340 ? -0.042 -4.001 -14.321 1.00 91.44 340 ILE A O 1
ATOM 2270 N N . THR A 1 341 ? 0.439 -4.875 -16.341 1.00 88.94 341 THR A N 1
ATOM 2271 C CA . THR A 1 341 ? -0.005 -6.250 -16.080 1.00 88.94 341 THR A CA 1
ATOM 2272 C C . THR A 1 341 ? 1.118 -7.214 -16.438 1.00 88.94 341 THR A C 1
ATOM 2274 O O . THR A 1 341 ? 1.941 -6.900 -17.300 1.00 88.94 341 THR A O 1
ATOM 2277 N N . GLY A 1 342 ? 1.172 -8.379 -15.794 1.00 74.56 342 GLY A N 1
ATOM 2278 C CA . GLY A 1 342 ? 2.132 -9.433 -16.129 1.00 74.56 342 GLY A CA 1
ATOM 2279 C C . GLY A 1 342 ? 1.492 -10.566 -16.915 1.00 74.56 342 GLY A C 1
ATOM 2280 O O . GLY A 1 342 ? 0.527 -11.159 -16.461 1.00 74.56 342 GLY A O 1
ATOM 2281 N N . ILE A 1 343 ? 2.038 -10.911 -18.076 1.00 61.50 343 ILE A N 1
ATOM 2282 C CA . ILE A 1 343 ? 1.620 -12.085 -18.844 1.00 61.50 343 ILE A CA 1
ATOM 2283 C C . ILE A 1 343 ? 2.632 -13.200 -18.586 1.00 61.50 343 ILE A C 1
ATOM 2285 O O . ILE A 1 343 ? 3.842 -13.005 -18.709 1.00 61.50 343 ILE A O 1
ATOM 2289 N N . ALA A 1 344 ? 2.136 -14.369 -18.173 1.00 50.22 344 ALA A N 1
ATOM 2290 C CA . ALA A 1 344 ? 2.966 -15.556 -18.041 1.00 50.22 344 ALA A CA 1
ATOM 2291 C C . ALA A 1 344 ? 3.566 -15.995 -19.371 1.00 50.22 344 ALA A C 1
ATOM 2293 O O . ALA A 1 344 ? 2.777 -16.212 -20.314 1.00 50.22 344 ALA A O 1
#

Sequence (344 aa):
TFITTALASVTVNGGTGTDTIAAVPGTLNTATFQDVETITASAGLTGSVYTLTGASATTISVGTTAQTVTNLSSATTTVTAAATTTILTTGAATGNYAITGGVAMTTITATGSSGTLNITSADATGNALAIAAGSGNITVAGAGTTDTITVTGLATANQTFTGTTAAAVTAKFVVTDGAGAQTIVTGSGADTITSGAGADTITGGAGLDRFVFSTTSTGTPTDTNFDTITDFTKTAGANLDTIAATALILGMQTATAGAGVATITSGLATFDTTDTSLAQHLAAVAAALQATAGATAIWQEGSDAFVYISDGTLGVGATDVLIKLTGVTAGALTISGNAITGIA

Radius of gyration: 24.56 Å; Cα contacts (8 Å, |Δi|>4): 1148; chains: 1; bounding box: 59×36×74 Å

Solvent-accessible surface area (backbone atoms only — not comparable to full-atom values): 15512 Å² total; per-residue (Å²): 117,55,80,64,77,70,39,76,78,36,78,47,72,46,69,81,86,87,31,45,34,76,45,41,47,77,37,66,31,31,35,35,38,29,24,40,36,35,39,29,34,57,37,38,31,68,73,15,36,41,35,35,31,44,70,37,52,25,37,38,34,40,18,58,41,32,31,36,41,32,37,50,38,27,46,26,40,35,37,41,33,53,12,60,32,41,42,39,38,32,30,73,14,68,20,42,32,42,35,42,30,27,76,23,45,38,40,38,40,28,61,39,18,53,17,41,39,37,35,34,40,44,52,87,75,57,41,57,30,41,35,36,38,18,56,27,35,36,36,41,29,52,52,27,56,61,20,38,38,36,38,32,43,42,52,41,59,71,27,38,43,37,36,47,40,60,95,90,22,39,24,23,39,38,36,34,48,26,40,40,34,37,36,40,33,49,26,25,17,57,28,34,39,34,53,28,26,18,42,31,39,38,33,57,59,48,65,44,29,36,44,33,42,46,50,50,15,16,25,55,51,54,78,86,26,34,25,34,36,60,50,74,54,75,52,87,68,100,54,48,31,34,42,34,43,94,49,58,37,75,15,63,24,92,54,80,42,38,81,61,29,25,18,20,60,86,16,42,45,46,70,21,89,81,44,81,46,64,54,41,48,52,48,5,43,34,55,33,41,58,50,34,60,15,25,22,38,30,30,70,55,92,64,22,15,37,39,38,34,35,60,26,58,76,48,84,39,52,38,19,30,32,37,37,33,45,74,33,62,37,90,35,50,45,83,54,97,44,29,38,36,56,53,114